Protein AF-A0AA36B116-F1 (afdb_monomer)

Secondary structure (DSSP, 8-state):
-------------S-SSS-----------EE-TTT--EESSHHHHHHHHHHHH----EE-TTT--EES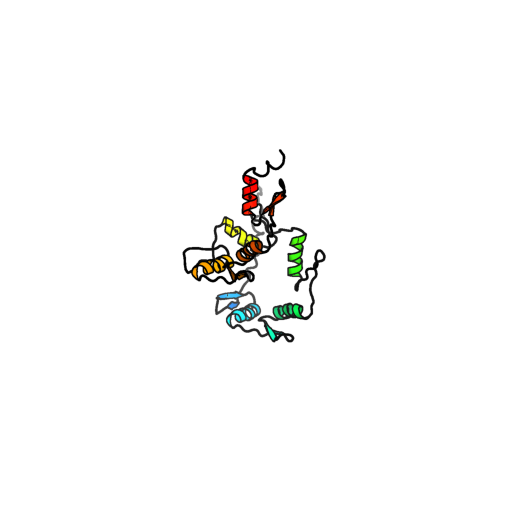SHHHHHHHHTTTS---EE-SSSS-EESSHHHHHHHHHHHH----EE-SSSS-EESSHHHHHHHHHHHH----EE-SSSS-EESSHHHHHHHHHHHH----EE-TTT--EESSHHHHHHHHHHHH----EE-TTT--EESSHHHHHHHHHTTTTSTT--

Organism: Octopus vulgaris (NCBI:txid6645)

Foldseek 3Di:
DDDDDDDDDDDDDPDDPDDDDPPPPLDFPDAAPPPRDTHSDVVVNVLVVCVVVVDFPAADPPPRDGHSDPVVNVLVCLVVVVDWDADPVDRDTHSDPVVNVLVVCVVVVDFPAAAPVDRDGHSDPVVNVLVVCVVVVDFPAAAPVDRDGHSDPVVNVLVVCVVVVDFPAADPVPRDTHSDPVVNVLVVCVVVVDFPDADPQQRDGHSDPVVSVVCVVPCVSVPNPD

InterPro domains:
  IPR013087 Zinc finger C2H2-type [PF00096] (30-52)
  IPR013087 Zinc finger C2H2-type [PF00096] (58-80)
  IPR013087 Zinc finger C2H2-type [PF00096] (85-107)
  IPR013087 Zinc finger C2H2-type [PF00096] (113-135)
  IPR013087 Zinc finger C2H2-type [PF00096] (141-163)
  IPR013087 Zinc finger C2H2-type [PF00096] (169-191)
  IPR013087 Zinc finger C2H2-type [PF00096] (197-218)
  IPR013087 Zinc finger C2H2-type [PS00028] (32-52)
  IPR013087 Zinc finger C2H2-type [PS00028] (60-80)
  IPR013087 Zinc finger C2H2-type [PS00028] (87-107)
  IPR013087 Zinc finger C2H2-type [PS00028] (115-135)
  IPR013087 Zinc finger C2H2-type [PS00028] (143-163)
  IPR013087 Zinc finger C2H2-type [PS00028] (171-191)
  IPR013087 Zinc finger C2H2-type [PS50157] (30-57)
  IPR013087 Zinc finger C2H2-type [PS50157] (58-85)
  IPR013087 Zinc finger C2H2-type [PS50157] (85-112)
  IPR013087 Zinc finger C2H2-type [PS50157] (113-140)
  IPR013087 Zinc finger C2H2-type [PS50157] (141-168)
  IPR013087 Zinc finger C2H2-type [PS50157] (169-196)
  IPR013087 Zinc finger C2H2-type [PS50157] (197-224)

Nearest PDB structures (foldseek):
  5v3j-assembly2_F  TM=7.050E-01  e=2.241E-19  Mus musculus
  2i13-assembly2_B  TM=8.269E-01  e=2.424E-16  Mus musculus
  6ml6-assembly1_A  TM=7.646E-01  e=5.837E-15  Mus musculus
  7eyi-assembly1_G  TM=8.906E-01  e=4.367E-11  Homo sapiens
  8ssu-assembly1_A  TM=4.429E-01  e=1.889E-16  Homo sapiens

Structure (mmCIF, N/CA/C/O backbone):
data_AF-A0AA36B116-F1
#
_entry.id   AF-A0AA36B116-F1
#
loop_
_atom_site.group_PDB
_atom_site.id
_atom_site.type_symbol
_atom_site.label_atom_id
_atom_site.label_alt_id
_atom_site.label_comp_id
_atom_site.label_asym_id
_atom_site.label_entity_id
_atom_site.label_seq_id
_atom_site.pdbx_PDB_ins_code
_atom_site.Cartn_x
_atom_site.Cartn_y
_atom_site.Cartn_z
_atom_site.occupancy
_atom_site.B_iso_or_equiv
_atom_site.auth_seq_id
_atom_site.auth_comp_id
_atom_site.auth_asym_id
_atom_site.auth_atom_id
_atom_site.pdbx_PDB_model_num
ATOM 1 N N . MET A 1 1 ? 69.179 47.833 -46.930 1.00 33.75 1 MET A N 1
ATOM 2 C CA . MET A 1 1 ? 68.964 48.423 -45.592 1.00 33.75 1 MET A CA 1
ATOM 3 C C . MET A 1 1 ? 67.595 47.931 -45.147 1.00 33.75 1 MET A C 1
ATOM 5 O O . MET A 1 1 ? 66.622 48.272 -45.798 1.00 33.75 1 MET A O 1
ATOM 9 N N . CYS A 1 2 ? 67.525 46.837 -44.381 1.00 30.86 2 CYS A N 1
ATOM 10 C CA . CYS A 1 2 ? 67.442 46.846 -42.906 1.00 30.86 2 CYS A CA 1
ATOM 11 C C . CYS A 1 2 ? 66.300 47.779 -42.463 1.00 30.86 2 CYS A C 1
ATOM 13 O O . CYS A 1 2 ? 66.354 48.957 -42.780 1.00 30.86 2 CYS A O 1
ATOM 15 N N . VAL A 1 3 ? 65.245 47.318 -41.789 1.00 33.75 3 VAL A N 1
ATOM 16 C CA . VAL A 1 3 ? 65.311 46.781 -40.423 1.00 33.75 3 VAL A CA 1
ATOM 17 C C . VAL A 1 3 ? 64.225 45.721 -40.174 1.00 33.75 3 VAL A C 1
ATOM 19 O O . VAL A 1 3 ? 63.086 45.855 -40.611 1.00 33.75 3 VAL A O 1
ATOM 22 N N . ASN A 1 4 ? 64.620 44.694 -39.421 1.00 29.91 4 ASN A N 1
ATOM 23 C CA . ASN A 1 4 ? 63.784 43.782 -38.640 1.00 29.91 4 ASN A CA 1
ATOM 24 C C . ASN A 1 4 ? 62.669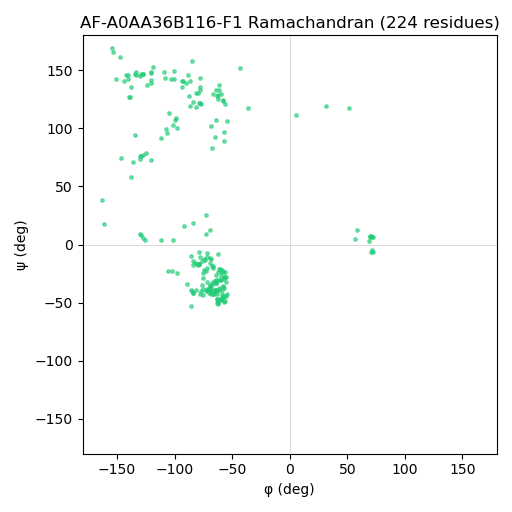 44.509 -37.873 1.00 29.91 4 ASN A C 1
ATOM 26 O O . ASN A 1 4 ? 62.913 45.601 -37.379 1.00 29.91 4 ASN A O 1
ATOM 30 N N . HIS A 1 5 ? 61.547 43.842 -37.604 1.00 32.34 5 HIS A N 1
ATOM 31 C CA . HIS A 1 5 ? 60.965 43.839 -36.257 1.00 32.34 5 HIS A CA 1
ATOM 32 C C . HIS A 1 5 ? 60.482 42.423 -35.935 1.00 32.34 5 HIS A C 1
ATOM 34 O O . HIS A 1 5 ? 59.810 41.769 -36.729 1.00 32.34 5 HIS A O 1
ATOM 40 N N . ALA A 1 6 ? 60.954 41.946 -34.790 1.00 31.23 6 ALA A N 1
ATOM 41 C CA . ALA A 1 6 ? 60.756 40.623 -34.239 1.00 31.23 6 ALA A CA 1
ATOM 42 C C . ALA A 1 6 ? 59.441 40.531 -33.448 1.00 31.23 6 ALA A C 1
ATOM 44 O O . ALA A 1 6 ? 58.947 41.543 -32.965 1.00 31.23 6 ALA A O 1
ATOM 45 N N . ARG A 1 7 ? 58.964 39.285 -33.314 1.00 32.56 7 ARG A N 1
ATOM 46 C CA . ARG A 1 7 ? 58.259 38.668 -32.173 1.00 32.56 7 ARG A CA 1
ATOM 47 C C . ARG A 1 7 ? 57.367 39.574 -31.310 1.00 32.56 7 ARG A C 1
ATOM 49 O O . ARG A 1 7 ? 57.878 40.364 -30.528 1.00 32.56 7 ARG A O 1
ATOM 56 N N . ASP A 1 8 ? 56.080 39.238 -31.267 1.00 28.34 8 ASP A N 1
ATOM 57 C CA . ASP A 1 8 ? 55.494 38.897 -29.971 1.00 28.34 8 ASP A CA 1
ATOM 58 C C . ASP A 1 8 ? 54.542 37.703 -30.117 1.00 28.34 8 ASP A C 1
ATOM 60 O O . ASP A 1 8 ? 53.684 37.655 -31.000 1.00 28.34 8 ASP A O 1
ATOM 64 N N . GLU A 1 9 ? 54.796 36.696 -29.290 1.00 37.50 9 GLU A N 1
ATOM 65 C CA . GLU A 1 9 ? 54.053 35.451 -29.178 1.00 37.50 9 GLU A CA 1
ATOM 66 C C . GLU A 1 9 ? 52.899 35.681 -28.206 1.00 37.50 9 GLU A C 1
ATOM 68 O O . GLU A 1 9 ? 53.117 35.926 -27.027 1.00 37.50 9 GLU A O 1
ATOM 73 N N . THR A 1 10 ? 51.659 35.521 -28.659 1.00 30.61 10 THR A N 1
ATOM 74 C CA . THR A 1 10 ? 50.544 35.243 -27.746 1.00 30.61 10 THR A CA 1
ATOM 75 C C . THR A 1 10 ? 49.702 34.114 -28.325 1.00 30.61 10 THR A C 1
ATOM 77 O O . THR A 1 10 ? 48.838 34.293 -29.181 1.00 30.61 10 THR A O 1
ATOM 80 N N . GLN A 1 11 ? 50.015 32.897 -27.876 1.00 33.12 11 GLN A N 1
ATOM 81 C CA . GLN A 1 11 ? 49.130 31.741 -27.979 1.00 33.12 11 GLN A CA 1
ATOM 82 C C . GLN A 1 11 ? 47.838 32.022 -27.195 1.00 33.12 11 GLN A C 1
ATOM 84 O O . GLN A 1 11 ? 47.925 32.394 -26.025 1.00 33.12 11 GLN A O 1
ATOM 89 N N . PRO A 1 12 ? 46.641 31.760 -27.744 1.00 31.77 12 PRO A N 1
ATOM 90 C CA . PRO A 1 12 ? 45.489 31.456 -26.915 1.00 31.77 12 PRO A CA 1
ATOM 91 C C . PRO A 1 12 ? 45.594 29.995 -26.466 1.00 31.77 12 PRO A C 1
ATOM 93 O O . PRO A 1 12 ? 45.676 29.082 -27.290 1.00 31.77 12 PRO A O 1
ATOM 96 N N . ASP A 1 13 ? 45.611 29.810 -25.149 1.00 32.88 13 ASP A N 1
ATOM 97 C CA . ASP A 1 13 ? 45.736 28.554 -24.417 1.00 32.88 13 ASP A CA 1
ATOM 98 C C . ASP A 1 13 ? 45.037 27.348 -25.063 1.00 32.88 13 ASP A C 1
ATOM 100 O O . ASP A 1 13 ? 43.810 27.229 -25.153 1.00 32.88 13 ASP A O 1
ATOM 104 N N . SER A 1 14 ? 45.865 26.368 -25.408 1.00 43.69 14 SER A N 1
ATOM 105 C CA . SER A 1 14 ? 45.479 25.003 -25.720 1.00 43.69 14 SER A CA 1
ATOM 106 C C . SER A 1 14 ? 44.955 24.300 -24.463 1.00 43.69 14 SER A C 1
ATOM 108 O O . SER A 1 14 ? 45.716 23.595 -23.799 1.00 43.69 14 SER A O 1
ATOM 110 N N . LYS A 1 15 ? 43.679 24.483 -24.090 1.00 39.78 15 LYS A N 1
ATOM 111 C CA . LYS A 1 15 ? 43.067 23.689 -22.999 1.00 39.78 15 LYS A CA 1
ATOM 112 C C . LYS A 1 15 ? 41.531 23.702 -22.925 1.00 39.78 15 LYS A C 1
ATOM 114 O O . LYS A 1 15 ? 40.991 23.695 -21.829 1.00 39.78 15 LYS A O 1
ATOM 119 N N . ILE A 1 16 ? 40.792 23.689 -24.045 1.00 44.56 16 ILE A N 1
ATOM 120 C CA . ILE A 1 16 ? 39.305 23.579 -23.991 1.00 44.56 16 ILE A CA 1
ATOM 121 C C . ILE A 1 16 ? 38.696 22.487 -24.902 1.00 44.56 16 ILE A C 1
ATOM 123 O O . ILE A 1 16 ? 37.482 22.344 -24.965 1.00 44.56 16 ILE A O 1
ATOM 127 N N . VAL A 1 17 ? 39.468 21.593 -25.535 1.00 38.66 17 VAL A N 1
ATOM 128 C CA . VAL A 1 17 ? 38.852 20.489 -26.313 1.00 38.66 17 VAL A CA 1
ATOM 129 C C . VAL A 1 17 ? 39.540 19.148 -26.076 1.00 38.66 17 VAL A C 1
ATOM 131 O O . VAL A 1 17 ? 40.214 18.630 -26.958 1.00 38.66 17 VAL A O 1
ATOM 134 N N . SER A 1 18 ? 39.382 18.554 -24.888 1.00 41.25 18 SER A N 1
ATOM 135 C CA . SER A 1 18 ? 39.750 17.133 -24.699 1.00 41.25 18 SER A CA 1
ATOM 136 C C . SER A 1 18 ? 39.150 16.407 -23.486 1.00 41.25 18 SER A C 1
ATOM 138 O O . SER A 1 18 ? 39.621 15.325 -23.146 1.00 41.25 18 SER A O 1
ATOM 140 N N . HIS A 1 19 ? 38.080 16.904 -22.855 1.00 35.41 19 HIS A N 1
ATOM 141 C CA . HIS A 1 19 ? 37.434 16.177 -21.749 1.00 35.41 19 HIS A CA 1
ATOM 142 C C . HIS A 1 19 ? 35.904 16.205 -21.805 1.00 35.41 19 HIS A C 1
ATOM 144 O O . HIS A 1 19 ? 35.232 16.593 -20.856 1.00 35.41 19 HIS A O 1
ATOM 150 N N . LEU A 1 20 ? 35.344 15.706 -22.907 1.00 38.25 20 LEU A N 1
ATOM 151 C CA . LEU A 1 20 ? 33.985 15.165 -22.913 1.00 38.25 20 LEU A CA 1
ATOM 152 C C . LEU A 1 20 ? 34.078 13.656 -23.136 1.00 38.25 20 LEU A C 1
ATOM 154 O O . LEU A 1 20 ? 34.209 13.153 -24.246 1.00 38.25 20 LEU A O 1
ATOM 158 N N . THR A 1 21 ? 34.130 12.972 -21.996 1.00 36.75 21 THR A N 1
ATOM 159 C CA . THR A 1 21 ? 33.623 11.625 -21.726 1.00 36.75 21 THR A CA 1
ATOM 160 C C . THR A 1 21 ? 33.067 10.874 -22.938 1.00 36.75 21 THR A C 1
ATOM 162 O O . THR A 1 21 ? 31.976 11.170 -23.421 1.00 36.75 21 THR A O 1
ATOM 165 N N . GLN A 1 22 ? 33.772 9.817 -23.350 1.00 39.25 22 GLN A N 1
ATOM 166 C CA . GLN A 1 22 ? 33.173 8.697 -24.072 1.00 39.25 22 GLN A CA 1
ATOM 167 C C . GLN A 1 22 ? 32.031 8.111 -23.225 1.00 39.25 22 GLN A C 1
ATOM 169 O O . GLN A 1 22 ? 32.226 7.182 -22.437 1.00 39.25 22 GLN A O 1
ATOM 174 N N . GLU A 1 23 ? 30.817 8.629 -23.388 1.00 45.62 23 GLU A N 1
ATOM 175 C CA . GLU A 1 23 ? 29.625 7.864 -23.066 1.00 45.62 23 GLU A CA 1
ATOM 176 C C . GLU A 1 23 ? 29.601 6.666 -24.018 1.00 45.62 23 GLU A C 1
ATOM 178 O O . GLU A 1 23 ? 29.367 6.795 -25.219 1.00 45.62 23 GLU A O 1
ATOM 183 N N . LYS A 1 24 ? 29.889 5.469 -23.494 1.00 44.41 24 LYS A N 1
ATOM 184 C CA . LYS A 1 24 ? 29.625 4.214 -24.203 1.00 44.41 24 LYS A CA 1
ATOM 185 C C . LYS A 1 24 ? 28.137 4.174 -24.546 1.00 44.41 24 LYS A C 1
ATOM 187 O O . LYS A 1 24 ? 27.329 3.730 -23.726 1.00 44.41 24 LYS A O 1
ATOM 192 N N . ILE A 1 25 ? 27.778 4.570 -25.766 1.00 59.31 25 ILE A N 1
ATOM 193 C CA . ILE A 1 25 ? 26.493 4.229 -26.371 1.00 59.31 25 ILE A CA 1
ATOM 194 C C . ILE A 1 25 ? 26.410 2.704 -26.294 1.00 59.31 25 ILE A C 1
ATOM 196 O O . ILE A 1 25 ? 27.139 1.985 -26.978 1.00 59.31 25 ILE A O 1
ATOM 200 N N . ARG A 1 26 ? 25.582 2.181 -25.383 1.00 64.75 26 ARG A N 1
ATOM 201 C CA . ARG A 1 26 ? 25.325 0.742 -25.287 1.00 64.75 26 ARG A CA 1
ATOM 202 C C . ARG A 1 26 ? 24.621 0.329 -26.574 1.00 64.75 26 ARG A C 1
ATOM 204 O O . ARG A 1 26 ? 23.398 0.406 -26.652 1.00 64.75 26 ARG A O 1
ATOM 211 N N . HIS A 1 27 ? 25.396 -0.102 -27.563 1.00 80.31 27 HIS A N 1
ATOM 212 C CA . HIS A 1 27 ? 24.886 -0.688 -28.792 1.00 80.31 27 HIS A CA 1
ATOM 213 C C . HIS A 1 27 ? 23.986 -1.880 -28.427 1.00 80.31 27 HIS A C 1
ATOM 215 O O . HIS A 1 27 ? 24.404 -2.803 -27.719 1.00 80.31 27 HIS A O 1
ATOM 221 N N . LYS A 1 28 ? 22.717 -1.823 -28.843 1.00 85.94 28 LYS A N 1
ATOM 222 C CA . LYS A 1 28 ? 21.689 -2.834 -28.559 1.00 85.94 28 LYS A CA 1
ATOM 223 C C . LYS A 1 28 ? 21.153 -3.412 -29.873 1.00 85.94 28 LYS A C 1
ATOM 225 O O . LYS A 1 28 ? 20.035 -3.080 -30.257 1.00 85.94 28 LYS A O 1
ATOM 230 N N . PRO A 1 29 ? 21.940 -4.250 -30.567 1.00 88.88 29 PRO A N 1
ATOM 231 C CA . PRO A 1 29 ? 21.590 -4.712 -31.909 1.00 88.88 29 PRO A CA 1
ATOM 232 C C . PRO A 1 29 ? 20.453 -5.738 -31.924 1.00 88.88 29 PRO A C 1
ATOM 234 O O . PRO A 1 29 ? 19.901 -6.023 -32.978 1.00 88.88 29 PRO A O 1
ATOM 237 N N . TYR A 1 30 ? 20.093 -6.310 -30.773 1.00 90.75 30 TYR A N 1
ATOM 238 C CA . TYR A 1 30 ? 19.107 -7.383 -30.694 1.00 90.75 30 TYR A CA 1
ATOM 239 C C . TYR A 1 30 ? 17.755 -6.827 -30.264 1.00 90.75 30 TYR A C 1
ATOM 241 O O . TYR A 1 30 ? 17.574 -6.483 -29.097 1.00 90.75 30 TYR A O 1
ATOM 249 N N . THR A 1 31 ? 16.792 -6.753 -31.174 1.00 89.00 31 THR A N 1
ATOM 250 C CA . THR A 1 31 ? 15.442 -6.253 -30.892 1.00 89.00 31 THR A CA 1
ATOM 251 C C . THR A 1 31 ? 14.440 -7.394 -30.757 1.00 89.00 31 THR A C 1
ATOM 253 O O . THR A 1 31 ? 14.518 -8.419 -31.431 1.00 89.00 31 THR A O 1
ATOM 256 N N . CYS A 1 32 ? 13.493 -7.243 -29.833 1.00 92.31 32 CYS A N 1
ATOM 257 C CA . CYS A 1 32 ? 12.362 -8.150 -29.726 1.00 92.31 32 CYS A CA 1
ATOM 258 C C . CYS A 1 32 ? 11.349 -7.831 -30.820 1.00 92.31 32 CYS A C 1
ATOM 260 O O . CYS A 1 32 ? 10.791 -6.749 -30.848 1.00 92.31 32 CYS A O 1
ATOM 262 N N . ASP A 1 33 ? 11.062 -8.804 -31.662 1.00 91.38 33 ASP A N 1
ATOM 263 C CA . ASP A 1 33 ? 10.002 -8.807 -32.671 1.00 91.38 33 ASP A CA 1
ATOM 264 C C . ASP A 1 33 ? 8.594 -8.527 -32.116 1.00 91.38 33 ASP A C 1
ATOM 266 O O . ASP A 1 33 ? 7.786 -7.905 -32.794 1.00 91.38 33 ASP A O 1
ATOM 270 N N . ILE A 1 3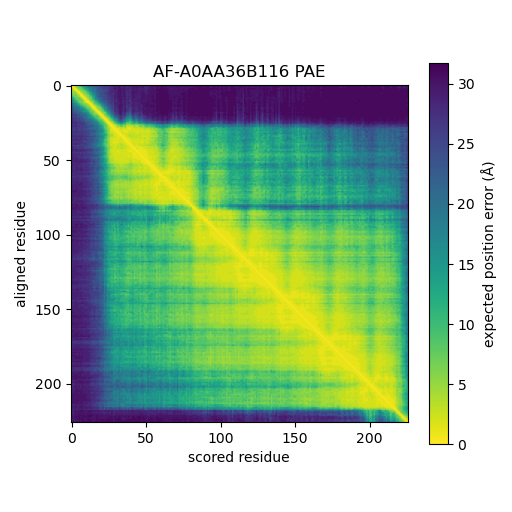4 ? 8.300 -8.940 -30.880 1.00 90.69 34 ILE A N 1
ATOM 271 C CA . ILE A 1 34 ? 6.952 -8.814 -30.293 1.00 90.69 34 ILE A CA 1
ATOM 272 C C . ILE A 1 34 ? 6.717 -7.443 -29.642 1.00 90.69 34 ILE A C 1
ATOM 274 O O . ILE A 1 34 ? 5.621 -6.897 -29.716 1.00 90.69 34 ILE A O 1
ATOM 278 N N . CYS A 1 35 ? 7.720 -6.882 -28.959 1.00 92.25 35 CYS A N 1
ATOM 279 C CA . CYS A 1 35 ? 7.556 -5.638 -28.187 1.00 92.25 35 CYS A CA 1
ATOM 280 C C . CYS A 1 35 ? 8.601 -4.558 -28.490 1.00 92.25 35 CYS A C 1
ATOM 282 O O . CYS A 1 35 ? 8.695 -3.570 -27.763 1.00 92.25 35 CYS A O 1
ATOM 284 N N . LEU A 1 36 ? 9.426 -4.778 -29.516 1.00 89.75 36 LEU A N 1
ATOM 285 C CA . LEU A 1 36 ? 10.465 -3.877 -30.025 1.00 89.75 36 LEU A CA 1
ATOM 286 C C . LEU A 1 36 ? 11.541 -3.471 -29.004 1.00 89.75 36 LEU A C 1
ATOM 288 O O . LEU A 1 36 ? 12.368 -2.600 -29.264 1.00 89.75 36 LEU A O 1
ATOM 292 N N . LYS A 1 37 ? 11.604 -4.137 -27.842 1.00 91.25 37 LYS A N 1
ATOM 293 C CA . LYS A 1 37 ? 12.653 -3.891 -26.844 1.00 91.25 37 LYS A CA 1
ATOM 294 C C . LYS A 1 37 ? 14.021 -4.308 -27.369 1.00 91.25 37 LYS A C 1
ATOM 296 O O . LYS A 1 37 ? 14.198 -5.443 -27.799 1.00 91.25 37 LYS A O 1
ATOM 301 N N . ALA A 1 38 ? 14.991 -3.406 -27.254 1.00 92.38 38 ALA A N 1
ATOM 302 C CA . ALA A 1 38 ? 16.368 -3.631 -27.673 1.00 92.38 38 ALA A CA 1
ATOM 303 C C . ALA A 1 38 ? 17.256 -4.142 -26.522 1.00 92.38 38 ALA A C 1
ATOM 305 O O . ALA A 1 38 ? 17.186 -3.663 -25.382 1.00 92.38 38 ALA A O 1
ATOM 306 N N . PHE A 1 39 ? 18.143 -5.078 -26.844 1.00 92.62 39 PHE A N 1
ATOM 307 C CA . PHE A 1 39 ? 19.055 -5.769 -25.942 1.00 92.62 39 PHE A CA 1
ATOM 308 C C . PHE A 1 39 ? 20.484 -5.716 -26.481 1.00 92.62 39 PHE A C 1
ATOM 310 O O . PHE A 1 39 ? 20.730 -5.752 -27.684 1.00 92.62 39 PHE A O 1
ATOM 317 N N . SER A 1 40 ? 21.448 -5.653 -25.564 1.00 92.12 40 SER A N 1
ATOM 318 C CA . SER A 1 40 ? 22.878 -5.615 -25.892 1.00 92.12 40 SER A CA 1
ATOM 319 C C . SER A 1 40 ? 23.453 -6.982 -26.257 1.00 92.12 40 SER A C 1
ATOM 321 O O . SER A 1 40 ? 24.538 -7.059 -26.815 1.00 92.12 40 SER A O 1
ATOM 323 N N . GLN A 1 41 ? 22.754 -8.066 -25.919 1.00 91.50 41 GLN A N 1
ATOM 324 C CA . GLN A 1 41 ? 23.199 -9.437 -26.151 1.00 91.50 41 GLN A CA 1
ATOM 325 C C . GLN A 1 41 ? 22.022 -10.301 -26.596 1.00 91.50 41 GLN A C 1
ATOM 327 O O . GLN A 1 41 ? 20.929 -10.185 -26.034 1.00 91.50 41 GLN A O 1
ATOM 332 N N . ASN A 1 42 ? 22.272 -11.223 -27.529 1.00 90.25 42 ASN A N 1
ATOM 333 C CA . ASN A 1 42 ? 21.253 -12.149 -28.017 1.00 90.25 42 ASN A CA 1
ATOM 334 C C . ASN A 1 42 ? 20.674 -13.006 -26.884 1.00 90.25 42 ASN A C 1
ATOM 336 O O . ASN A 1 42 ? 19.465 -13.128 -26.762 1.00 90.25 42 ASN A O 1
ATOM 340 N N . GLY A 1 43 ? 21.513 -13.512 -25.971 1.00 88.50 43 GLY A N 1
ATOM 341 C CA . GLY A 1 43 ? 21.042 -14.318 -24.837 1.00 88.50 43 GLY A CA 1
ATOM 342 C C . GLY A 1 43 ? 20.057 -13.581 -23.916 1.00 88.50 43 GLY A C 1
ATOM 343 O O . GLY A 1 43 ? 19.152 -14.198 -23.352 1.00 88.50 43 GLY A O 1
ATOM 344 N N . LEU A 1 44 ? 20.173 -12.252 -23.790 1.00 89.38 44 LEU A N 1
ATOM 345 C CA . LEU A 1 44 ? 19.196 -11.437 -23.060 1.00 89.38 44 LEU A CA 1
ATOM 346 C C . LEU A 1 44 ? 17.877 -11.326 -23.825 1.00 89.38 44 LEU A C 1
ATOM 348 O O . LEU A 1 44 ? 16.821 -11.415 -23.200 1.00 89.38 44 LEU A O 1
ATOM 352 N N . LEU A 1 45 ? 17.936 -11.190 -25.153 1.00 91.12 45 LEU A N 1
ATOM 353 C CA . LEU A 1 45 ? 16.757 -11.238 -26.012 1.00 91.12 45 LEU A CA 1
ATOM 354 C C . LEU A 1 45 ? 16.081 -12.618 -25.949 1.00 91.12 45 LEU A C 1
ATOM 356 O O . LEU A 1 45 ? 14.877 -12.683 -25.720 1.00 91.12 45 LEU A O 1
ATOM 360 N N . THR A 1 46 ? 16.828 -13.720 -26.058 1.00 89.06 46 THR A N 1
ATOM 361 C CA . THR A 1 46 ? 16.296 -15.089 -25.932 1.00 89.06 46 THR A CA 1
ATOM 362 C C . THR A 1 46 ? 15.589 -15.286 -24.591 1.00 89.06 46 THR A C 1
ATOM 364 O O . THR A 1 46 ? 14.445 -15.730 -24.544 1.00 89.06 46 THR A O 1
ATOM 367 N N . ASN A 1 47 ? 16.226 -14.885 -23.486 1.00 90.25 47 ASN A N 1
ATOM 368 C CA . ASN A 1 47 ? 15.604 -14.940 -22.162 1.00 90.25 47 ASN A CA 1
ATOM 369 C C . ASN A 1 47 ? 14.384 -14.013 -22.044 1.00 90.25 47 ASN A C 1
ATOM 371 O O . ASN A 1 47 ? 13.450 -14.331 -21.311 1.00 90.25 47 ASN A O 1
ATOM 375 N N . HIS A 1 48 ? 14.388 -12.868 -22.729 1.00 90.19 48 HIS A N 1
ATOM 376 C CA . HIS A 1 48 ? 13.256 -11.949 -22.770 1.00 90.19 48 HIS A CA 1
ATOM 377 C C . HIS A 1 48 ? 12.065 -12.530 -23.540 1.00 90.19 48 HIS A C 1
ATOM 379 O O . HIS A 1 48 ? 10.938 -12.395 -23.068 1.00 90.19 48 HIS A O 1
ATOM 385 N N . LYS A 1 49 ? 12.294 -13.217 -24.670 1.00 90.50 49 LYS A N 1
ATOM 386 C CA . LYS A 1 49 ? 11.222 -13.838 -25.467 1.00 90.50 49 LYS A CA 1
ATOM 387 C C . LYS A 1 49 ? 10.384 -14.834 -24.656 1.00 90.50 49 LYS A C 1
ATOM 389 O O . LYS A 1 49 ? 9.184 -14.931 -24.889 1.00 90.50 49 LYS A O 1
ATOM 394 N N . ARG A 1 50 ? 10.964 -15.460 -23.624 1.00 91.88 50 ARG A N 1
ATOM 395 C CA . ARG A 1 50 ? 10.238 -16.327 -22.672 1.00 91.88 50 ARG A CA 1
ATOM 396 C C . ARG A 1 50 ? 9.097 -15.637 -21.923 1.00 91.88 50 ARG A C 1
ATOM 398 O O . ARG A 1 50 ? 8.195 -16.307 -21.438 1.00 91.88 50 ARG A O 1
ATOM 405 N N . ILE A 1 51 ? 9.119 -14.307 -21.817 1.00 88.25 51 ILE A N 1
ATOM 406 C CA . ILE A 1 51 ? 8.013 -13.539 -21.227 1.00 88.25 51 ILE A CA 1
ATOM 407 C C . ILE A 1 51 ? 6.769 -13.620 -22.118 1.00 88.25 51 ILE A C 1
ATOM 409 O O . ILE A 1 51 ? 5.662 -13.675 -21.595 1.00 88.25 51 ILE A O 1
ATOM 413 N N . HIS A 1 52 ? 6.956 -13.657 -23.439 1.00 90.56 52 HIS A N 1
ATOM 414 C CA . HIS A 1 52 ? 5.861 -13.729 -24.408 1.00 90.56 52 HIS A CA 1
ATOM 415 C C . HIS A 1 52 ? 5.394 -15.163 -24.635 1.00 90.56 52 HIS A C 1
ATOM 417 O O . HIS A 1 52 ? 4.198 -15.416 -24.682 1.00 90.56 52 HIS A O 1
ATOM 423 N N . THR A 1 53 ? 6.329 -16.110 -24.736 1.00 89.50 53 THR A N 1
ATOM 424 C CA . THR A 1 53 ? 5.999 -17.524 -24.978 1.00 89.50 53 THR A CA 1
ATOM 425 C C . THR A 1 53 ? 5.531 -18.259 -23.723 1.00 89.50 53 THR A C 1
ATOM 427 O O . THR A 1 53 ? 4.983 -19.351 -23.819 1.00 89.50 53 THR A O 1
ATOM 430 N N . GLY A 1 54 ? 5.777 -17.701 -22.534 1.00 87.56 54 GLY A N 1
ATOM 431 C CA . GLY A 1 54 ? 5.492 -18.360 -21.258 1.00 87.56 54 GLY A CA 1
ATOM 432 C C . GLY A 1 54 ? 6.407 -19.552 -20.954 1.00 87.56 54 GLY A C 1
ATOM 433 O O . GLY A 1 54 ? 6.181 -20.252 -19.968 1.00 87.56 54 GLY A O 1
ATOM 434 N N . GLU A 1 55 ? 7.443 -19.783 -21.765 1.00 91.69 55 GLU A N 1
ATOM 435 C CA . GLU A 1 55 ? 8.364 -20.907 -21.620 1.00 91.69 55 GLU A CA 1
ATOM 436 C C . GLU A 1 55 ? 9.131 -20.829 -20.287 1.00 91.69 55 GLU A C 1
ATOM 438 O O . GLU A 1 55 ? 9.762 -19.819 -19.944 1.00 91.69 55 GLU A O 1
ATOM 443 N N . ARG A 1 56 ? 9.104 -21.922 -19.516 1.00 90.81 56 ARG A N 1
ATOM 444 C CA . ARG A 1 56 ? 9.764 -22.022 -18.205 1.00 90.81 56 ARG A CA 1
ATOM 445 C C . ARG A 1 56 ? 10.620 -23.291 -18.130 1.00 90.81 56 ARG A C 1
ATOM 447 O O . ARG A 1 56 ? 10.241 -24.227 -17.435 1.00 90.81 56 ARG A O 1
ATOM 454 N N . PRO A 1 57 ? 11.780 -23.328 -18.814 1.00 92.31 57 PRO A N 1
ATOM 455 C CA . PRO A 1 57 ? 12.557 -24.562 -18.991 1.00 92.31 57 PRO A CA 1
ATOM 456 C C . PRO A 1 57 ? 13.159 -25.129 -17.704 1.00 92.31 57 PRO A C 1
ATOM 458 O O . PRO A 1 57 ? 13.561 -26.285 -17.655 1.00 92.31 57 PRO A O 1
ATOM 461 N N . TYR A 1 58 ? 13.294 -24.306 -16.663 1.00 94.12 58 TYR A N 1
ATOM 462 C CA . TYR A 1 58 ? 14.023 -24.683 -15.459 1.00 94.12 58 TYR A CA 1
ATOM 463 C C . TYR A 1 58 ? 13.054 -25.159 -14.382 1.00 94.12 58 TYR A C 1
ATOM 465 O O . TYR A 1 58 ? 12.449 -24.341 -13.691 1.00 94.12 58 TYR A O 1
ATOM 473 N N . GLN A 1 59 ? 12.918 -26.471 -14.225 1.00 93.56 59 GLN A N 1
ATOM 474 C CA . GLN A 1 59 ? 12.049 -27.091 -13.227 1.00 93.56 59 GLN A CA 1
ATOM 475 C C . GLN A 1 59 ? 12.775 -27.340 -11.900 1.00 93.56 59 GLN A C 1
ATOM 477 O O . GLN A 1 59 ? 13.933 -27.752 -11.864 1.00 93.56 59 GLN A O 1
ATOM 482 N N . CYS A 1 60 ? 12.080 -27.085 -10.794 1.00 92.50 60 CYS A N 1
ATOM 483 C CA . CYS A 1 60 ? 12.499 -27.506 -9.469 1.00 92.50 60 CYS A CA 1
ATOM 484 C C . CYS A 1 60 ? 12.194 -28.991 -9.281 1.00 92.50 60 CYS A C 1
ATOM 486 O O . CYS A 1 60 ? 11.045 -29.410 -9.350 1.00 92.50 60 CYS A O 1
ATOM 488 N N . ASP A 1 61 ? 13.240 -29.746 -8.989 1.00 92.69 61 ASP A N 1
ATOM 489 C CA . ASP A 1 61 ? 13.247 -31.158 -8.612 1.00 92.69 61 ASP A CA 1
ATOM 490 C C . ASP A 1 61 ? 12.469 -31.461 -7.323 1.00 92.69 61 ASP A C 1
ATOM 492 O O . ASP A 1 61 ? 11.890 -32.530 -7.206 1.00 92.69 61 ASP A O 1
ATOM 496 N N . ILE A 1 62 ? 12.405 -30.517 -6.380 1.00 89.06 62 ILE A N 1
ATOM 497 C CA . ILE A 1 62 ? 11.772 -30.740 -5.068 1.00 89.06 62 ILE A CA 1
ATOM 498 C C . ILE A 1 62 ? 10.256 -30.501 -5.100 1.00 89.06 62 ILE A C 1
ATOM 500 O O . ILE A 1 62 ? 9.496 -31.232 -4.479 1.00 89.06 62 ILE A O 1
ATOM 504 N N . CYS A 1 63 ? 9.790 -29.465 -5.806 1.00 90.69 63 CYS A N 1
ATOM 505 C CA . CYS A 1 63 ? 8.371 -29.067 -5.782 1.00 90.69 63 CYS A CA 1
ATOM 506 C C . CYS A 1 63 ? 7.716 -28.934 -7.162 1.00 90.69 63 CYS A C 1
ATOM 508 O O . CYS A 1 63 ? 6.606 -28.416 -7.267 1.00 90.69 63 CYS A O 1
ATOM 510 N N . GLY A 1 64 ? 8.421 -29.295 -8.235 1.00 89.00 64 GLY A N 1
ATOM 511 C CA . GLY A 1 64 ? 7.918 -29.233 -9.610 1.00 89.00 64 GLY A CA 1
ATOM 512 C C . GLY A 1 64 ? 7.758 -27.825 -10.195 1.00 89.00 64 GLY A C 1
ATOM 513 O O . GLY A 1 64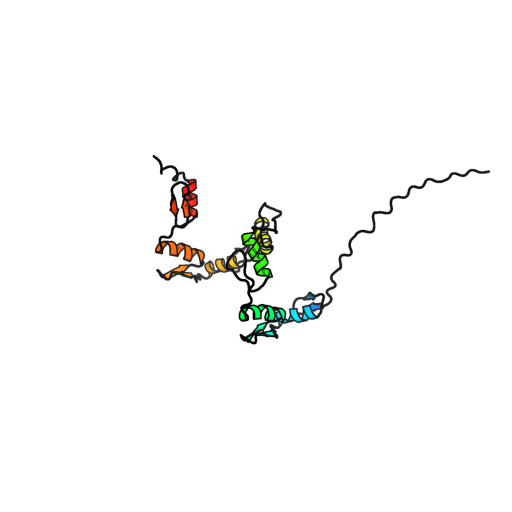 ? 7.449 -27.687 -11.375 1.00 89.00 64 GLY A O 1
ATOM 514 N N . LYS A 1 65 ? 7.980 -26.751 -9.422 1.00 90.50 65 LYS A N 1
ATOM 515 C CA . LYS A 1 65 ? 7.813 -25.373 -9.918 1.00 90.50 65 LYS A CA 1
ATOM 516 C C . LYS A 1 65 ? 8.801 -25.055 -11.035 1.00 90.50 65 LYS A C 1
ATOM 518 O O . LYS A 1 65 ? 10.000 -25.269 -10.885 1.00 90.50 65 LYS A O 1
ATOM 523 N N . THR A 1 66 ? 8.307 -24.464 -12.116 1.00 93.12 66 THR A N 1
ATOM 524 C CA . THR A 1 66 ? 9.113 -24.102 -13.285 1.00 93.12 66 THR A CA 1
ATOM 525 C C . THR A 1 66 ? 9.476 -22.618 -13.304 1.00 93.12 66 THR A C 1
ATOM 527 O O . THR A 1 66 ? 8.734 -21.746 -12.831 1.00 93.12 66 THR A O 1
ATOM 530 N N . PHE A 1 67 ? 10.633 -22.292 -13.873 1.00 92.25 67 PHE A N 1
ATOM 531 C CA . PHE A 1 67 ? 11.193 -20.946 -13.919 1.00 92.25 67 PHE A CA 1
ATOM 532 C C . PHE A 1 67 ? 11.713 -20.610 -15.321 1.00 92.25 67 PHE A C 1
ATOM 534 O O . PHE A 1 67 ? 12.247 -21.479 -16.009 1.00 92.25 67 PHE A O 1
ATOM 541 N N . PRO A 1 68 ? 11.614 -19.338 -15.745 1.00 90.19 68 PRO A N 1
ATOM 542 C CA . PRO A 1 68 ? 12.093 -18.903 -17.058 1.00 90.19 68 PRO A CA 1
ATOM 543 C C . PRO A 1 68 ? 13.620 -18.758 -17.134 1.00 90.19 68 PRO A C 1
ATOM 545 O O . PRO A 1 68 ? 14.172 -18.633 -18.223 1.00 90.19 68 PRO A O 1
ATOM 548 N N . GLN A 1 69 ? 14.324 -18.736 -15.997 1.00 90.50 69 GLN A N 1
ATOM 549 C CA . GLN A 1 69 ? 15.778 -18.562 -15.933 1.00 90.50 69 GLN A CA 1
ATOM 550 C C . GLN A 1 69 ? 16.390 -19.436 -14.831 1.00 90.50 69 GLN A C 1
ATOM 552 O O . GLN A 1 69 ? 15.797 -19.593 -13.759 1.00 90.50 69 GLN A O 1
ATOM 557 N N . ARG A 1 70 ? 17.608 -19.945 -15.068 1.00 89.88 70 ARG A N 1
ATOM 558 C CA . ARG A 1 70 ? 18.345 -20.807 -14.126 1.00 89.88 70 ARG A CA 1
ATOM 559 C C . ARG A 1 70 ? 18.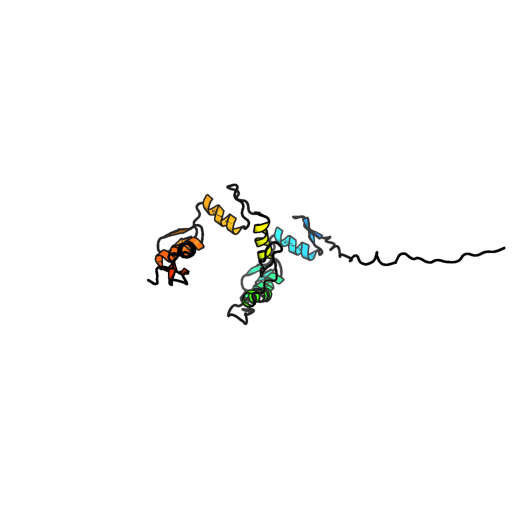585 -20.127 -12.780 1.00 89.88 70 ARG A C 1
ATOM 561 O O . ARG A 1 70 ? 18.320 -20.726 -11.749 1.00 89.88 70 ARG A O 1
ATOM 568 N N . ASN A 1 71 ? 19.018 -18.866 -12.778 1.00 87.50 71 ASN A N 1
ATOM 569 C CA . ASN A 1 71 ? 19.247 -18.098 -11.547 1.00 87.50 71 ASN A CA 1
ATOM 570 C C . ASN A 1 71 ? 17.986 -17.998 -10.665 1.00 87.50 71 ASN A C 1
ATOM 572 O O . ASN A 1 71 ? 18.090 -18.051 -9.444 1.00 87.50 71 ASN A O 1
ATOM 576 N N . LYS A 1 72 ? 16.789 -17.901 -11.260 1.00 88.94 72 LYS A N 1
ATOM 577 C CA . LYS A 1 72 ? 15.517 -17.880 -10.524 1.00 88.94 72 LYS A CA 1
ATOM 578 C C . LYS A 1 72 ? 15.220 -19.228 -9.882 1.00 88.94 72 LYS A C 1
ATOM 580 O O . LYS A 1 72 ? 14.766 -19.235 -8.743 1.00 88.94 72 LYS A O 1
ATOM 585 N N . LEU A 1 73 ? 15.518 -20.329 -10.574 1.00 89.69 73 LEU A N 1
ATOM 586 C CA . LEU A 1 73 ? 15.451 -21.667 -9.990 1.00 89.69 73 LEU A CA 1
ATOM 587 C C . LEU A 1 73 ? 16.465 -21.816 -8.845 1.00 89.69 73 LEU A C 1
ATOM 589 O O . LEU A 1 73 ? 16.082 -22.246 -7.765 1.00 89.69 73 LEU A O 1
ATOM 593 N N . THR A 1 74 ? 17.722 -21.405 -9.033 1.00 87.50 74 THR A N 1
ATOM 594 C CA . THR A 1 74 ? 18.750 -21.455 -7.979 1.00 87.50 74 THR A CA 1
ATOM 595 C C . THR A 1 74 ? 18.313 -20.678 -6.737 1.00 87.50 74 THR A C 1
ATOM 597 O O . THR A 1 74 ? 18.300 -21.229 -5.643 1.00 87.50 74 THR A O 1
ATOM 600 N N . SER A 1 75 ? 17.849 -19.434 -6.898 1.00 84.00 75 SER A N 1
ATOM 601 C CA . SER A 1 75 ? 17.308 -18.654 -5.777 1.00 84.00 75 SER A CA 1
ATOM 602 C C . SER A 1 75 ? 16.041 -19.256 -5.166 1.00 84.00 75 SER A C 1
ATOM 604 O O . SER A 1 75 ? 15.732 -18.974 -4.015 1.00 84.00 75 SER A O 1
ATOM 606 N N . HIS A 1 76 ? 15.261 -20.019 -5.932 1.00 85.75 76 HIS A N 1
ATOM 607 C CA . HIS A 1 76 ? 14.090 -20.718 -5.416 1.00 85.75 76 HIS A CA 1
ATOM 608 C C . HIS A 1 76 ? 14.479 -21.945 -4.585 1.00 85.75 76 HIS A C 1
ATOM 610 O O . HIS A 1 76 ? 13.851 -22.180 -3.557 1.00 85.75 76 HIS A O 1
ATOM 616 N N . LYS A 1 77 ? 15.521 -22.689 -4.982 1.00 84.75 77 LYS A N 1
ATOM 617 C CA . LYS A 1 77 ? 16.006 -23.857 -4.231 1.00 84.75 77 LYS A CA 1
ATOM 618 C C . LYS A 1 77 ? 16.440 -23.507 -2.803 1.00 84.75 77 LYS A C 1
ATOM 620 O O . LYS A 1 77 ? 16.256 -24.338 -1.923 1.00 84.75 77 LYS A O 1
ATOM 625 N N . ALA A 1 78 ? 16.870 -22.265 -2.554 1.00 81.00 78 ALA A N 1
ATOM 626 C CA . ALA A 1 78 ? 17.145 -21.750 -1.206 1.00 81.00 78 ALA A CA 1
ATOM 627 C C . ALA A 1 78 ? 15.941 -21.850 -0.242 1.00 81.00 78 ALA A C 1
ATOM 629 O O . ALA A 1 78 ? 16.103 -21.897 0.972 1.00 81.00 78 ALA A O 1
ATOM 630 N N . ILE A 1 79 ? 14.709 -21.907 -0.764 1.00 79.50 79 ILE A N 1
ATOM 631 C CA . ILE A 1 79 ? 13.502 -22.096 0.056 1.00 79.50 79 ILE A CA 1
ATOM 632 C C . ILE A 1 79 ? 13.424 -23.530 0.600 1.00 79.50 79 ILE A C 1
ATOM 634 O O . ILE A 1 79 ? 12.911 -23.728 1.697 1.00 79.50 79 ILE A O 1
ATOM 638 N N . HIS A 1 80 ? 13.933 -24.511 -0.150 1.00 82.12 80 HIS A N 1
ATOM 639 C CA . HIS A 1 80 ? 13.897 -25.926 0.227 1.00 82.12 80 HIS A CA 1
ATOM 640 C C . HIS A 1 80 ? 15.111 -26.348 1.051 1.00 82.12 80 HIS A C 1
ATOM 642 O O . HIS A 1 80 ? 14.970 -27.180 1.936 1.00 82.12 80 HIS A O 1
ATOM 648 N N . SER A 1 81 ? 16.287 -25.765 0.795 1.00 76.06 81 SER A N 1
ATOM 649 C CA . SER A 1 81 ? 17.503 -26.060 1.566 1.00 76.06 81 SER A CA 1
ATOM 650 C C . SER A 1 81 ? 17.477 -25.482 2.983 1.00 76.06 81 SER A C 1
ATOM 652 O O . SER A 1 81 ? 18.351 -25.796 3.783 1.00 76.06 81 SER A O 1
ATOM 654 N N . GLY A 1 82 ? 16.511 -24.610 3.297 1.00 71.38 82 GLY A N 1
ATOM 655 C CA . GLY A 1 82 ? 16.456 -23.903 4.576 1.00 71.38 82 GLY A CA 1
ATOM 656 C C . GLY A 1 82 ? 17.568 -22.865 4.752 1.00 71.38 82 GLY A C 1
ATOM 657 O O . GLY A 1 82 ? 17.627 -22.227 5.799 1.00 71.38 82 GLY A O 1
ATOM 658 N N . GLU A 1 83 ? 18.409 -22.660 3.734 1.00 73.50 83 GLU A N 1
ATOM 659 C CA . GLU A 1 83 ? 19.495 -21.689 3.751 1.00 73.50 83 GLU A CA 1
ATOM 660 C C . GLU A 1 83 ? 18.899 -20.279 3.753 1.00 73.50 83 GLU A C 1
ATOM 662 O O . GLU A 1 83 ? 18.399 -19.760 2.748 1.00 73.50 83 GLU A O 1
ATOM 667 N N . LYS A 1 84 ? 18.891 -19.672 4.938 1.00 82.56 84 LYS A N 1
ATOM 668 C CA . LYS A 1 84 ? 18.422 -18.312 5.155 1.00 82.56 84 LYS A CA 1
ATOM 669 C C . LYS A 1 84 ? 19.568 -17.464 5.680 1.00 82.56 84 LYS A C 1
ATOM 671 O O . LYS A 1 84 ? 20.497 -17.940 6.315 1.00 82.56 84 LYS A O 1
ATOM 676 N N . HIS A 1 85 ? 19.476 -16.177 5.398 1.00 85.81 85 HIS A N 1
ATOM 677 C CA . HIS A 1 85 ? 20.361 -15.167 5.934 1.00 85.81 85 HIS A CA 1
ATOM 678 C C . HIS A 1 85 ? 19.661 -14.496 7.107 1.00 85.81 85 HIS A C 1
ATOM 680 O O . HIS A 1 85 ? 18.684 -13.761 6.914 1.00 85.81 85 HIS A O 1
ATOM 686 N N . ASP A 1 86 ? 20.151 -14.777 8.304 1.00 86.62 86 ASP A N 1
ATOM 687 C CA . ASP A 1 86 ? 19.604 -14.251 9.546 1.00 86.62 86 ASP A CA 1
ATOM 688 C C . ASP A 1 86 ? 20.034 -12.808 9.782 1.00 86.62 86 ASP A C 1
ATOM 690 O O . ASP A 1 86 ? 21.151 -12.393 9.453 1.00 86.62 86 ASP A O 1
ATOM 694 N N . CYS A 1 87 ? 19.123 -12.021 10.344 1.00 91.56 87 CYS A N 1
ATOM 695 C CA . CYS A 1 87 ? 19.480 -10.732 10.897 1.00 91.56 87 CYS A CA 1
ATOM 696 C C . CYS A 1 87 ? 20.143 -10.929 12.263 1.00 91.56 87 CYS A C 1
ATOM 698 O O . CYS A 1 87 ? 19.646 -11.636 13.126 1.00 91.56 87 CYS A O 1
ATOM 700 N N . ASP A 1 88 ? 21.260 -10.250 12.465 1.00 91.50 88 ASP A N 1
ATOM 701 C CA . ASP A 1 88 ? 22.009 -10.181 13.721 1.00 91.50 88 ASP A CA 1
ATOM 702 C C . ASP A 1 88 ? 21.311 -9.340 14.802 1.00 91.50 88 ASP A C 1
ATOM 704 O O . ASP A 1 88 ? 21.600 -9.492 15.982 1.00 91.50 88 ASP A O 1
ATOM 708 N N . ILE A 1 89 ? 20.384 -8.459 14.414 1.00 91.56 89 ILE A N 1
ATOM 709 C CA . ILE A 1 89 ? 19.680 -7.541 15.324 1.00 91.56 89 ILE A CA 1
ATOM 710 C C . ILE A 1 89 ? 18.296 -8.082 15.717 1.00 91.56 89 ILE A C 1
ATOM 712 O O . ILE A 1 89 ? 17.756 -7.728 16.763 1.00 91.56 89 ILE A O 1
ATOM 716 N N . CYS A 1 90 ? 17.687 -8.940 14.894 1.00 91.56 90 CYS A N 1
ATOM 717 C CA . CYS A 1 90 ? 16.393 -9.542 15.205 1.00 91.56 90 CYS A CA 1
ATOM 718 C C . CYS A 1 90 ? 16.269 -10.956 14.640 1.00 91.56 90 CYS A C 1
ATOM 720 O O . CYS A 1 90 ? 16.935 -11.310 13.679 1.00 91.56 90 CYS A O 1
ATOM 722 N N . SER A 1 91 ? 15.335 -11.750 15.158 1.00 86.19 91 SER A N 1
ATOM 723 C CA . SER A 1 91 ? 15.145 -13.157 14.766 1.00 86.19 91 SER A CA 1
ATOM 724 C C . SER A 1 91 ? 14.519 -13.366 13.373 1.00 86.19 91 SER A C 1
ATOM 726 O O . SER A 1 91 ? 13.843 -14.366 13.139 1.00 86.19 91 SER A O 1
ATOM 728 N N . LYS A 1 92 ? 14.659 -12.409 12.446 1.00 86.06 92 LYS A N 1
ATOM 729 C CA . LYS A 1 92 ? 14.130 -12.521 11.080 1.00 86.06 92 LYS A CA 1
ATOM 730 C C . LYS A 1 92 ? 15.184 -13.077 10.135 1.00 86.06 92 LYS A C 1
ATOM 732 O O . LYS A 1 92 ? 16.306 -12.582 10.084 1.00 86.06 92 LYS A O 1
ATOM 737 N N . SER A 1 93 ? 14.755 -14.011 9.295 1.00 86.81 93 SER A N 1
ATOM 738 C CA . SER A 1 93 ? 15.607 -14.691 8.322 1.00 86.81 93 SER A CA 1
ATOM 739 C C . SER A 1 93 ? 15.096 -14.476 6.900 1.00 86.81 93 SER A C 1
ATOM 741 O O . SER A 1 93 ? 13.891 -14.546 6.638 1.00 86.81 93 SER A O 1
ATOM 743 N N . PHE A 1 94 ? 16.009 -14.247 5.957 1.00 87.31 94 PHE A N 1
ATOM 744 C CA . PHE A 1 94 ? 15.683 -13.922 4.566 1.00 87.31 94 PHE A CA 1
ATOM 745 C C . PHE A 1 94 ? 16.266 -14.953 3.609 1.00 87.31 94 PHE A C 1
ATOM 747 O O . PHE A 1 94 ? 17.406 -15.366 3.754 1.00 87.31 94 PHE A O 1
ATOM 754 N N . SER A 1 95 ? 15.533 -15.308 2.558 1.00 83.88 95 SER A N 1
ATOM 755 C CA . SER A 1 95 ? 16.011 -16.262 1.544 1.00 83.88 95 SER A CA 1
ATOM 756 C C . SER A 1 95 ? 17.108 -15.711 0.626 1.00 83.88 95 SER A C 1
ATOM 758 O O . SER A 1 95 ? 17.635 -16.441 -0.207 1.00 83.88 95 SER A O 1
ATOM 760 N N . ARG A 1 96 ? 17.420 -14.409 0.711 1.00 83.81 96 ARG A N 1
ATOM 761 C CA . ARG A 1 96 ? 18.488 -13.771 -0.069 1.00 83.81 96 ARG A CA 1
ATOM 762 C C . ARG A 1 96 ? 19.202 -12.690 0.724 1.00 83.81 96 ARG A C 1
ATOM 764 O O . ARG A 1 96 ? 18.556 -11.869 1.380 1.00 83.81 96 ARG A O 1
ATOM 771 N N . LYS A 1 97 ? 20.523 -12.623 0.551 1.00 87.44 97 LYS A N 1
ATOM 772 C CA . LYS A 1 97 ? 21.398 -11.622 1.177 1.00 87.44 97 LYS A CA 1
ATOM 773 C C . LYS A 1 97 ? 20.992 -10.180 0.850 1.00 87.44 97 LYS A C 1
ATOM 775 O O . LYS A 1 97 ? 21.041 -9.326 1.726 1.00 87.44 97 LYS A O 1
ATOM 780 N N . GLU A 1 98 ? 20.532 -9.914 -0.376 1.00 89.50 98 GLU A N 1
ATOM 781 C CA . GLU A 1 98 ? 20.045 -8.588 -0.799 1.00 89.50 98 GLU A CA 1
ATOM 782 C C . GLU A 1 98 ? 18.864 -8.093 0.055 1.00 89.50 98 GLU A C 1
ATOM 784 O O . GLU A 1 98 ? 18.803 -6.920 0.427 1.00 89.50 98 GLU A O 1
ATOM 789 N N . TYR A 1 99 ? 17.949 -8.995 0.424 1.00 90.19 99 TYR A N 1
ATOM 790 C CA . TYR A 1 99 ? 16.797 -8.660 1.255 1.00 90.19 99 TYR A CA 1
ATOM 791 C C . TYR A 1 99 ? 17.181 -8.486 2.716 1.00 90.19 99 TYR A C 1
ATOM 793 O O . TYR A 1 99 ? 16.636 -7.594 3.361 1.00 90.19 99 TYR A O 1
ATOM 801 N N . LEU A 1 100 ? 18.144 -9.268 3.215 1.00 91.81 100 LEU A N 1
ATOM 802 C CA . LEU A 1 100 ? 18.708 -9.042 4.542 1.00 91.81 100 LEU A CA 1
ATOM 803 C C . LEU A 1 100 ? 19.387 -7.666 4.621 1.00 91.81 100 LEU A C 1
ATOM 805 O O . LEU A 1 100 ? 19.109 -6.904 5.541 1.00 91.81 100 LEU A O 1
ATOM 809 N N . ALA A 1 101 ? 20.227 -7.311 3.644 1.00 91.81 101 ALA A N 1
ATOM 810 C CA . ALA A 1 101 ? 20.899 -6.010 3.611 1.00 91.81 101 ALA A CA 1
ATOM 811 C C . ALA A 1 101 ? 19.888 -4.852 3.607 1.00 91.81 101 ALA A C 1
ATOM 813 O O . ALA A 1 101 ? 20.018 -3.900 4.374 1.00 91.81 101 ALA A O 1
ATOM 814 N N . LEU A 1 102 ? 18.827 -4.967 2.802 1.00 93.06 102 LEU A N 1
ATOM 815 C CA . LEU A 1 102 ? 17.748 -3.985 2.808 1.00 93.06 102 LEU A CA 1
ATOM 816 C C . LEU A 1 102 ? 16.994 -3.954 4.146 1.00 93.06 102 LEU A C 1
ATOM 818 O O . LEU A 1 102 ? 16.612 -2.884 4.614 1.00 93.06 102 LEU A O 1
ATOM 822 N N . HIS A 1 103 ? 16.765 -5.115 4.759 1.00 93.69 103 HIS A N 1
ATOM 823 C CA . HIS A 1 103 ? 16.108 -5.215 6.054 1.00 93.69 103 HIS A CA 1
ATOM 824 C C . HIS A 1 103 ? 16.918 -4.552 7.169 1.00 93.69 103 HIS A C 1
ATOM 826 O O . HIS A 1 103 ? 16.320 -3.856 7.989 1.00 93.69 103 HIS A O 1
ATOM 832 N N . LYS A 1 104 ? 18.252 -4.677 7.166 1.00 93.69 104 LYS A N 1
ATOM 833 C CA . LYS A 1 104 ? 19.117 -4.025 8.161 1.00 93.69 104 LYS A CA 1
ATOM 834 C C . LYS A 1 104 ? 18.906 -2.507 8.228 1.00 93.69 104 LYS A C 1
ATOM 836 O O . LYS A 1 104 ? 19.005 -1.940 9.312 1.00 93.69 104 LYS A O 1
ATOM 841 N N . ARG A 1 105 ? 18.476 -1.861 7.133 1.00 94.75 105 ARG A N 1
ATOM 842 C CA . ARG A 1 105 ? 18.101 -0.431 7.128 1.00 94.75 105 ARG A CA 1
ATOM 843 C C . ARG A 1 105 ? 16.955 -0.074 8.071 1.00 94.75 105 ARG A C 1
ATOM 845 O O . ARG A 1 105 ? 16.829 1.075 8.475 1.00 94.75 105 ARG A O 1
ATOM 852 N N . VAL A 1 106 ? 16.103 -1.037 8.421 1.00 93.50 106 VAL A N 1
ATOM 853 C CA . VAL A 1 106 ? 15.040 -0.837 9.418 1.00 93.50 106 VAL A CA 1
ATOM 854 C C . VAL A 1 106 ? 15.634 -0.621 10.809 1.00 93.50 106 VAL A C 1
ATOM 856 O O . VAL A 1 106 ? 15.077 0.151 11.580 1.00 93.50 106 VAL A O 1
ATOM 859 N N . HIS A 1 107 ? 16.762 -1.266 11.110 1.00 93.88 107 HIS A N 1
ATOM 860 C CA . HIS A 1 107 ? 17.452 -1.129 12.389 1.00 93.88 107 HIS A CA 1
ATOM 861 C C . HIS A 1 107 ? 18.375 0.088 12.421 1.00 93.88 107 HIS A C 1
ATOM 863 O O . HIS A 1 107 ? 18.390 0.812 13.408 1.00 93.88 107 HIS A O 1
ATOM 869 N N . THR A 1 108 ? 19.109 0.346 11.336 1.00 93.31 108 THR A N 1
ATOM 870 C CA . THR A 1 108 ? 20.037 1.487 11.269 1.00 93.31 108 THR A CA 1
ATOM 871 C C . THR A 1 108 ? 19.338 2.820 11.003 1.00 93.31 108 THR A C 1
ATOM 873 O O . THR A 1 108 ? 19.936 3.874 11.183 1.00 93.31 108 THR A O 1
ATOM 876 N N . GLY A 1 109 ? 18.091 2.796 10.524 1.00 92.75 109 GLY A N 1
ATOM 877 C CA . GLY A 1 109 ? 17.370 3.997 10.101 1.00 92.75 109 GLY A CA 1
ATOM 878 C C . GLY A 1 109 ? 17.881 4.605 8.789 1.00 92.75 109 GLY A C 1
ATOM 879 O O . GLY A 1 109 ? 17.396 5.666 8.394 1.00 92.75 109 GLY A O 1
ATOM 880 N N . GLU A 1 110 ? 18.815 3.942 8.097 1.00 94.81 110 GLU A N 1
ATOM 881 C CA . GLU A 1 110 ? 19.426 4.427 6.858 1.00 94.81 110 GLU A CA 1
ATOM 882 C C . GLU A 1 110 ? 18.359 4.682 5.777 1.00 94.81 110 GLU A C 1
ATOM 884 O O . GLU A 1 110 ? 17.579 3.799 5.389 1.00 94.81 110 GLU A O 1
ATOM 889 N N . LYS A 1 111 ? 18.342 5.911 5.257 1.00 95.25 111 LYS A N 1
ATOM 890 C CA . LYS A 1 111 ? 17.401 6.371 4.229 1.00 95.25 111 LYS A CA 1
ATOM 891 C C . LYS A 1 111 ? 18.148 7.051 3.076 1.00 95.25 111 LYS A C 1
ATOM 893 O O . LYS A 1 111 ? 18.104 8.272 2.987 1.00 95.25 111 LYS A O 1
ATOM 898 N N . PRO A 1 112 ? 18.803 6.280 2.187 1.00 95.25 112 PRO A N 1
ATOM 899 C CA . PRO A 1 112 ? 19.686 6.837 1.154 1.00 95.25 112 PRO A CA 1
ATOM 900 C C . PRO A 1 112 ? 18.972 7.613 0.043 1.00 95.25 112 PRO A C 1
ATOM 902 O O . PRO A 1 112 ? 19.620 8.202 -0.814 1.00 95.25 112 PRO A O 1
ATOM 905 N N . TYR A 1 113 ? 17.643 7.524 -0.029 1.00 97.19 113 TYR A N 1
ATOM 906 C CA . TYR A 1 113 ? 16.866 8.093 -1.122 1.00 97.19 113 TYR A CA 1
ATOM 907 C C . TYR A 1 113 ? 16.113 9.321 -0.625 1.00 97.19 113 TYR A C 1
ATOM 909 O O . TYR A 1 113 ? 15.062 9.194 0.007 1.00 97.19 113 TYR A O 1
ATOM 917 N N . HIS A 1 114 ? 16.661 10.494 -0.912 1.00 97.00 114 HIS A N 1
ATOM 918 C CA . HIS A 1 114 ? 16.128 11.786 -0.493 1.00 97.00 114 HIS A CA 1
ATOM 919 C C . HIS A 1 114 ? 15.119 12.319 -1.514 1.00 97.00 114 HIS A C 1
ATOM 921 O O . HIS A 1 114 ? 15.227 12.041 -2.708 1.00 97.00 114 HIS A O 1
ATOM 927 N N . CYS A 1 115 ? 14.097 13.025 -1.037 1.00 97.25 115 CYS A N 1
ATOM 928 C CA . CYS A 1 115 ? 13.204 13.785 -1.896 1.00 97.25 115 CYS A CA 1
ATOM 929 C C . CYS A 1 115 ? 13.791 15.177 -2.116 1.00 97.25 115 CYS A C 1
ATOM 931 O O . CYS A 1 115 ? 14.074 15.878 -1.154 1.00 97.25 115 CYS A O 1
ATOM 933 N N . ASP A 1 116 ? 13.911 15.599 -3.370 1.00 95.81 116 ASP A N 1
ATOM 934 C CA . ASP A 1 116 ? 14.465 16.920 -3.695 1.00 95.81 116 ASP A CA 1
ATOM 935 C C . ASP A 1 116 ? 13.448 18.060 -3.489 1.00 95.81 116 ASP A C 1
ATOM 937 O O . ASP A 1 116 ? 13.780 19.231 -3.628 1.00 95.81 116 ASP A O 1
ATOM 941 N N . ILE A 1 117 ? 12.188 17.726 -3.174 1.00 96.31 117 ILE A N 1
ATOM 942 C CA . ILE A 1 117 ? 11.077 18.684 -3.027 1.00 96.31 117 ILE A CA 1
ATOM 943 C C . ILE A 1 117 ? 10.705 18.902 -1.549 1.00 96.31 117 ILE A C 1
ATOM 945 O O . ILE A 1 117 ? 10.104 19.914 -1.198 1.00 96.31 117 ILE A O 1
ATOM 949 N N . CYS A 1 118 ? 11.026 17.960 -0.659 1.00 96.25 118 CYS A N 1
ATOM 950 C CA . CYS A 1 118 ? 10.801 18.108 0.780 1.00 96.25 118 CYS A CA 1
ATOM 951 C C . CYS A 1 118 ? 11.795 17.266 1.582 1.00 96.25 118 CYS A C 1
ATOM 953 O O . CYS A 1 118 ? 12.353 16.311 1.058 1.00 96.25 118 CYS A O 1
ATOM 955 N N . ASP A 1 119 ? 11.912 17.505 2.887 1.00 95.06 119 ASP A N 1
ATOM 956 C CA . ASP A 1 119 ? 12.922 16.860 3.750 1.00 95.06 119 ASP A CA 1
ATOM 957 C C . ASP A 1 119 ? 12.709 15.350 4.007 1.00 95.06 119 ASP A C 1
ATOM 959 O O . ASP A 1 119 ? 13.314 14.738 4.894 1.00 95.06 119 ASP A O 1
ATOM 963 N N . LYS A 1 120 ? 11.814 14.695 3.259 1.00 96.12 120 LYS A N 1
ATOM 964 C CA . LYS A 1 120 ? 11.520 13.271 3.436 1.00 96.12 120 LYS A CA 1
ATOM 965 C C . LYS A 1 120 ? 12.552 12.404 2.736 1.00 96.12 120 LYS A C 1
ATOM 967 O O . 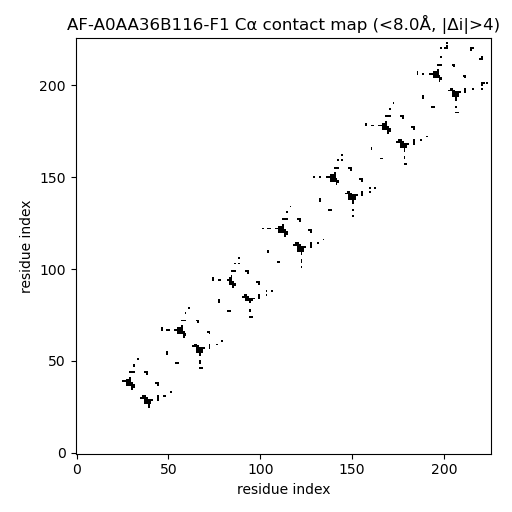LYS A 1 120 ? 12.796 12.520 1.542 1.00 96.12 120 LYS A O 1
ATOM 972 N N . SER A 1 121 ? 13.060 11.432 3.486 1.00 96.62 121 SER A N 1
ATOM 973 C CA . SER A 1 121 ? 14.001 10.426 2.994 1.00 96.62 121 SER A CA 1
ATOM 974 C C . SER A 1 121 ? 13.444 9.010 3.160 1.00 96.62 121 SER A C 1
ATOM 976 O O . SER A 1 121 ? 12.701 8.713 4.104 1.00 96.62 121 SER A O 1
ATOM 978 N N . PHE A 1 122 ? 13.819 8.116 2.247 1.00 96.31 122 PHE A N 1
ATOM 979 C CA . PHE A 1 122 ? 13.306 6.753 2.141 1.00 96.31 122 PHE A CA 1
ATOM 980 C C . PHE A 1 122 ? 14.447 5.732 2.116 1.00 96.31 122 PHE A C 1
ATOM 982 O O . PHE A 1 122 ? 15.511 5.963 1.552 1.00 96.31 122 PHE A O 1
ATOM 989 N N . SER A 1 123 ? 14.206 4.550 2.686 1.00 95.38 123 SER A N 1
ATOM 990 C CA . SER A 1 123 ? 15.159 3.426 2.675 1.00 95.38 123 SER A CA 1
ATOM 991 C C . SER A 1 123 ? 15.191 2.663 1.345 1.00 95.38 123 SER A C 1
ATOM 993 O O . SER A 1 123 ? 16.064 1.819 1.126 1.00 95.38 123 SER A O 1
ATOM 995 N N . ARG A 1 124 ? 14.228 2.948 0.457 1.00 94.38 124 ARG A N 1
ATOM 996 C CA . ARG A 1 124 ? 13.968 2.251 -0.808 1.00 94.38 124 ARG A CA 1
ATOM 997 C C . ARG A 1 124 ? 13.648 3.248 -1.921 1.00 94.38 124 ARG A C 1
ATOM 999 O O . ARG A 1 124 ? 12.832 4.148 -1.714 1.00 94.38 124 ARG A O 1
ATOM 1006 N N . LYS A 1 125 ? 14.233 3.053 -3.106 1.00 94.62 125 LYS A N 1
ATOM 1007 C CA . LYS A 1 125 ? 14.069 3.952 -4.262 1.00 94.62 125 LYS A CA 1
ATOM 1008 C C . LYS A 1 125 ? 12.623 4.006 -4.747 1.00 94.62 125 LYS A C 1
ATOM 1010 O O . LYS A 1 125 ? 12.097 5.073 -5.024 1.00 94.62 125 LYS A O 1
ATOM 1015 N N . GLU A 1 126 ? 11.954 2.863 -4.806 1.00 93.69 126 GLU A N 1
ATOM 1016 C CA . GLU A 1 126 ? 10.556 2.750 -5.216 1.00 93.69 126 GLU A CA 1
ATOM 1017 C C . GLU A 1 126 ? 9.605 3.512 -4.287 1.00 93.69 126 GLU A C 1
ATOM 1019 O O . GLU A 1 126 ? 8.585 4.025 -4.742 1.00 93.69 126 GLU A O 1
ATOM 1024 N N . HIS A 1 127 ? 9.941 3.626 -2.997 1.00 95.50 127 HIS A N 1
ATOM 1025 C CA . HIS A 1 127 ? 9.156 4.416 -2.055 1.00 95.50 127 HIS A CA 1
ATOM 1026 C C . HIS A 1 127 ? 9.337 5.910 -2.317 1.00 95.50 127 HIS A C 1
ATOM 1028 O O . HIS A 1 127 ? 8.349 6.638 -2.259 1.00 95.50 127 HIS A O 1
ATOM 1034 N N . LEU A 1 128 ? 10.553 6.346 -2.669 1.00 96.62 128 LEU A N 1
ATOM 1035 C CA . LEU A 1 128 ? 10.804 7.711 -3.126 1.00 96.62 128 LEU A CA 1
ATOM 1036 C C . LEU A 1 128 ? 10.038 8.003 -4.423 1.00 96.62 128 LEU A C 1
ATOM 1038 O O . LEU A 1 128 ? 9.273 8.959 -4.465 1.00 96.62 128 LEU A O 1
ATOM 1042 N N . THR A 1 129 ? 10.152 7.158 -5.453 1.00 95.62 129 THR A N 1
ATOM 1043 C CA . THR A 1 129 ? 9.413 7.338 -6.719 1.00 95.62 129 THR A CA 1
ATOM 1044 C C . THR A 1 129 ? 7.910 7.455 -6.483 1.00 95.62 129 THR A C 1
ATOM 1046 O O . THR A 1 129 ? 7.239 8.308 -7.056 1.00 95.62 129 THR A O 1
ATOM 1049 N N . LEU A 1 130 ? 7.369 6.622 -5.598 1.00 95.56 130 LEU A N 1
ATOM 1050 C CA . LEU A 1 130 ? 5.963 6.680 -5.240 1.00 95.56 130 LEU A CA 1
ATOM 1051 C C . LEU A 1 130 ? 5.599 7.934 -4.437 1.00 95.56 130 LEU A C 1
ATOM 1053 O O . LEU A 1 130 ? 4.496 8.457 -4.579 1.00 95.56 130 LEU A O 1
ATOM 1057 N N . HIS A 1 131 ? 6.499 8.403 -3.581 1.00 96.19 131 HIS A N 1
ATOM 1058 C CA . HIS A 1 131 ? 6.325 9.645 -2.844 1.00 96.19 131 HIS A CA 1
ATOM 1059 C C . HIS A 1 131 ? 6.328 10.868 -3.766 1.00 96.19 131 HIS A C 1
ATOM 1061 O O . HIS A 1 131 ? 5.485 11.742 -3.582 1.00 96.19 131 HIS A O 1
ATOM 1067 N N . LEU A 1 132 ? 7.181 10.898 -4.796 1.00 96.31 132 LEU A N 1
ATOM 1068 C CA . LEU A 1 132 ? 7.230 11.988 -5.779 1.00 96.31 132 LEU A CA 1
ATOM 1069 C C . LEU A 1 132 ? 5.890 12.201 -6.506 1.00 96.31 132 LEU A C 1
ATOM 1071 O O . LEU A 1 132 ? 5.589 13.316 -6.928 1.00 96.31 132 LEU A O 1
ATOM 1075 N N . ARG A 1 133 ? 5.025 11.180 -6.572 1.00 95.94 133 ARG A N 1
ATOM 1076 C CA . ARG A 1 133 ? 3.646 11.320 -7.080 1.00 95.94 133 ARG A CA 1
ATOM 1077 C C . ARG A 1 133 ? 2.772 12.269 -6.266 1.00 95.94 133 ARG A C 1
ATOM 1079 O O . ARG A 1 133 ? 1.792 12.789 -6.780 1.00 95.94 133 ARG A O 1
ATOM 1086 N N . ILE A 1 134 ? 3.105 12.495 -4.996 1.00 95.19 134 ILE A N 1
ATOM 1087 C CA . ILE A 1 134 ? 2.396 13.461 -4.149 1.00 95.19 134 ILE A CA 1
ATOM 1088 C C . ILE A 1 134 ? 2.699 14.887 -4.614 1.00 95.19 134 ILE A C 1
ATOM 1090 O O . ILE A 1 134 ? 1.796 15.714 -4.627 1.00 95.19 134 ILE A O 1
ATOM 1094 N N . HIS A 1 135 ? 3.940 15.156 -5.020 1.00 95.62 135 HIS A N 1
ATOM 1095 C CA . HIS A 1 135 ? 4.356 16.472 -5.500 1.00 95.62 135 HIS A CA 1
ATOM 1096 C C . HIS A 1 135 ? 3.912 16.731 -6.940 1.00 95.62 135 HIS A C 1
ATOM 1098 O O . HIS A 1 135 ? 3.424 17.809 -7.250 1.00 95.62 135 HIS A O 1
ATOM 1104 N N . THR A 1 136 ? 4.040 15.730 -7.810 1.00 94.62 136 THR A N 1
ATOM 1105 C CA . THR A 1 136 ? 3.657 15.849 -9.228 1.00 94.62 136 THR A CA 1
ATOM 1106 C C . THR A 1 136 ? 2.155 15.701 -9.464 1.00 94.62 136 THR A C 1
ATOM 1108 O O . THR A 1 136 ? 1.664 16.034 -10.536 1.00 94.62 136 THR A O 1
ATOM 1111 N N . GLY A 1 137 ?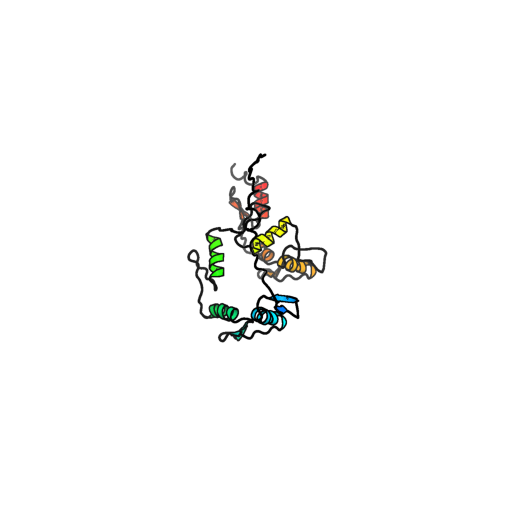 1.414 15.147 -8.500 1.00 94.56 137 GLY A N 1
ATOM 1112 C CA . GLY A 1 137 ? 0.005 14.797 -8.673 1.00 94.56 137 GLY A CA 1
ATOM 1113 C C . GLY A 1 137 ? -0.237 13.595 -9.595 1.00 94.56 137 GLY A C 1
ATOM 1114 O O . GLY A 1 137 ? -1.396 13.283 -9.876 1.00 94.56 137 GLY A O 1
ATOM 1115 N N . GLU A 1 138 ? 0.817 12.901 -10.046 1.00 95.94 138 GLU A N 1
ATOM 1116 C CA . GLU A 1 138 ? 0.722 11.781 -10.985 1.00 95.94 138 GLU A CA 1
ATOM 1117 C C . GLU A 1 138 ? -0.175 10.660 -10.426 1.00 95.94 138 GLU A C 1
ATOM 1119 O O . GLU A 1 138 ? 0.059 10.092 -9.350 1.00 95.94 138 GLU A O 1
ATOM 1124 N N . LYS A 1 139 ? -1.210 10.300 -11.190 1.00 96.12 139 LYS A N 1
ATOM 1125 C CA . LYS A 1 139 ? -2.168 9.241 -10.848 1.00 96.12 139 LYS A CA 1
ATOM 1126 C C . LYS A 1 139 ? -2.322 8.258 -12.014 1.00 96.12 139 LYS A C 1
ATOM 1128 O O . LYS A 1 139 ? -3.344 8.299 -12.690 1.00 96.12 139 LYS A O 1
ATOM 1133 N N . PRO A 1 140 ? -1.347 7.354 -12.233 1.00 95.56 140 PRO A N 1
ATOM 1134 C CA . PRO A 1 140 ? -1.317 6.488 -13.421 1.00 95.56 140 PRO A CA 1
ATOM 1135 C C . PRO A 1 140 ? -2.427 5.434 -13.477 1.00 95.56 140 PRO A C 1
ATOM 1137 O O . PRO A 1 140 ? -2.571 4.729 -14.471 1.00 95.56 140 PRO A O 1
ATOM 1140 N N . TYR A 1 141 ? -3.145 5.228 -12.372 1.00 97.44 141 TYR A N 1
ATOM 1141 C CA . TYR A 1 141 ? -4.106 4.143 -12.234 1.00 97.44 141 TYR A CA 1
ATOM 1142 C C . TYR A 1 141 ? -5.524 4.700 -12.287 1.00 97.44 141 TYR A C 1
ATOM 1144 O O . TYR A 1 141 ? -6.061 5.145 -11.270 1.00 97.44 141 TYR A O 1
ATOM 1152 N N . HIS A 1 142 ? -6.115 4.658 -13.474 1.00 97.38 142 HIS A N 1
ATOM 1153 C CA . HIS A 1 142 ? -7.457 5.161 -13.748 1.00 97.38 142 HIS A CA 1
ATOM 1154 C C . HIS A 1 142 ? -8.520 4.099 -13.457 1.00 97.38 142 HIS A C 1
ATOM 1156 O O . HIS A 1 142 ? -8.320 2.909 -13.717 1.00 97.38 142 HIS A O 1
ATOM 1162 N N . CYS A 1 143 ? -9.641 4.529 -12.885 1.00 97.56 143 CYS A N 1
ATOM 1163 C CA . CYS A 1 143 ? -10.839 3.711 -12.816 1.00 97.56 143 CYS A CA 1
ATOM 1164 C C . CYS A 1 143 ? -11.538 3.730 -14.177 1.00 97.56 143 CYS A C 1
ATOM 1166 O O . CYS A 1 143 ? -11.658 4.767 -14.810 1.00 97.56 143 CYS A O 1
ATOM 1168 N N . ASP A 1 144 ? -11.976 2.561 -14.621 1.00 96.75 144 ASP A N 1
ATOM 1169 C CA . ASP A 1 144 ? -12.720 2.345 -15.865 1.00 96.75 144 ASP A CA 1
ATOM 1170 C C . ASP A 1 144 ? -14.233 2.544 -15.696 1.00 96.75 144 ASP A C 1
ATOM 1172 O O . ASP A 1 144 ? -14.959 2.578 -16.681 1.00 96.75 144 ASP A O 1
ATOM 1176 N N . ILE A 1 145 ? -14.710 2.673 -14.455 1.00 96.75 145 ILE A N 1
ATOM 1177 C CA . ILE A 1 145 ? -16.133 2.842 -14.121 1.00 96.75 145 ILE A CA 1
ATOM 1178 C C . ILE A 1 145 ? -16.459 4.307 -13.776 1.00 96.75 145 ILE A C 1
ATOM 1180 O O . ILE A 1 145 ? -17.608 4.726 -13.857 1.00 96.75 145 ILE A O 1
ATOM 1184 N N . CYS A 1 146 ? -15.471 5.109 -13.367 1.00 96.69 146 CYS A N 1
ATOM 1185 C CA . CYS A 1 146 ? -15.660 6.528 -13.049 1.00 96.69 146 CYS A CA 1
ATOM 1186 C C . CYS A 1 146 ? -14.364 7.325 -13.229 1.00 96.69 146 CYS A C 1
ATOM 1188 O O . CYS A 1 146 ? -13.285 6.745 -13.271 1.00 96.69 146 CYS A O 1
ATOM 1190 N N . ASP A 1 147 ? -14.436 8.657 -13.189 1.00 96.00 147 ASP A N 1
ATOM 1191 C CA . ASP A 1 147 ? -13.291 9.545 -13.476 1.00 96.00 147 ASP A CA 1
ATOM 1192 C C . ASP A 1 147 ? -12.199 9.586 -12.385 1.00 96.00 147 ASP A C 1
ATOM 1194 O O . ASP A 1 147 ? -11.283 10.415 -12.396 1.00 96.00 147 ASP A O 1
ATOM 1198 N N . LYS A 1 148 ? -12.266 8.698 -11.386 1.00 96.94 148 LYS A N 1
ATOM 1199 C CA . LYS A 1 148 ? -11.302 8.684 -10.281 1.00 96.94 148 LYS A CA 1
ATOM 1200 C C . LYS A 1 148 ? -10.004 7.998 -10.685 1.00 96.94 148 LYS A C 1
ATOM 1202 O O . LYS A 1 148 ? -9.985 6.857 -11.138 1.00 96.94 148 LYS A O 1
ATOM 1207 N N . SER A 1 149 ? -8.898 8.678 -10.397 1.00 97.00 149 SER A N 1
ATOM 1208 C CA . SER A 1 149 ? -7.541 8.191 -10.651 1.00 97.00 149 SER A CA 1
ATOM 1209 C C . SER A 1 149 ? -6.728 8.111 -9.360 1.00 97.00 149 SER A C 1
ATOM 1211 O O . SER A 1 149 ? -6.903 8.917 -8.439 1.00 97.00 149 SER A O 1
ATOM 1213 N N . PHE A 1 150 ? -5.816 7.143 -9.288 1.00 96.44 150 PHE A N 1
ATOM 1214 C CA . PHE A 1 150 ? -5.053 6.816 -8.085 1.00 96.44 150 PHE A CA 1
ATOM 1215 C C . PHE A 1 150 ? -3.548 6.787 -8.357 1.00 96.44 150 PHE A C 1
ATOM 1217 O O . PHE A 1 150 ? -3.088 6.366 -9.415 1.00 96.44 150 PHE A O 1
ATOM 1224 N N . ALA A 1 151 ? -2.757 7.173 -7.354 1.00 95.44 151 ALA A N 1
ATOM 1225 C CA . ALA A 1 151 ? -1.292 7.123 -7.414 1.00 95.44 151 ALA A CA 1
ATOM 1226 C C . ALA A 1 151 ? -0.730 5.694 -7.274 1.00 95.44 151 ALA A C 1
ATOM 1228 O O . ALA A 1 151 ? 0.461 5.462 -7.504 1.00 95.44 151 ALA A O 1
ATOM 1229 N N . ARG A 1 152 ? -1.568 4.729 -6.864 1.00 94.75 152 ARG A N 1
ATOM 1230 C CA . ARG A 1 152 ? -1.179 3.339 -6.597 1.00 94.75 152 ARG A CA 1
ATOM 1231 C C . ARG A 1 152 ? -2.230 2.346 -7.085 1.00 94.75 152 ARG A C 1
ATOM 1233 O O . ARG A 1 152 ? -3.428 2.609 -6.972 1.00 94.75 152 ARG A O 1
ATOM 1240 N N . LYS A 1 153 ? -1.777 1.181 -7.553 1.00 95.06 153 LYS A N 1
ATOM 1241 C CA . LYS A 1 153 ? -2.637 0.132 -8.120 1.00 95.06 153 LYS A CA 1
ATOM 1242 C C . LYS A 1 153 ? -3.576 -0.474 -7.079 1.00 95.06 153 LYS A C 1
ATOM 1244 O O . LYS A 1 153 ? -4.749 -0.693 -7.353 1.00 95.06 153 LYS A O 1
ATOM 1249 N N . GLU A 1 154 ? -3.082 -0.732 -5.875 1.00 93.25 154 GLU A N 1
ATOM 1250 C CA . GLU A 1 154 ? -3.862 -1.312 -4.780 1.00 93.25 154 GLU A CA 1
ATOM 1251 C C . GLU A 1 154 ? -5.000 -0.395 -4.318 1.00 93.25 154 GLU A C 1
ATOM 1253 O O . GLU A 1 154 ? -6.059 -0.881 -3.922 1.00 93.25 154 GLU A O 1
ATOM 1258 N N . LEU A 1 155 ? -4.816 0.926 -4.428 1.00 94.88 155 LEU A N 1
ATOM 1259 C CA . LEU A 1 155 ? -5.869 1.898 -4.139 1.00 94.88 155 LEU A CA 1
ATOM 1260 C C . LEU A 1 155 ? -6.969 1.843 -5.197 1.00 94.88 155 LEU A C 1
ATOM 1262 O O . LEU A 1 155 ? -8.140 1.845 -4.830 1.00 94.88 155 LEU A O 1
ATOM 1266 N N . LEU A 1 156 ? -6.605 1.712 -6.477 1.00 96.50 156 LEU A N 1
ATOM 1267 C CA . LEU A 1 156 ? -7.570 1.486 -7.551 1.00 96.50 156 LEU A CA 1
ATOM 1268 C C . LEU A 1 156 ? -8.344 0.174 -7.340 1.00 96.50 156 LEU A C 1
ATOM 1270 O O . LEU A 1 156 ? -9.569 0.175 -7.409 1.00 96.50 156 LEU A O 1
ATOM 1274 N N . ILE A 1 157 ? -7.660 -0.931 -7.025 1.00 95.12 157 ILE A N 1
ATOM 1275 C CA . ILE A 1 157 ? -8.315 -2.227 -6.764 1.00 95.12 157 ILE A CA 1
ATOM 1276 C C . ILE A 1 157 ? -9.300 -2.105 -5.596 1.00 95.12 157 ILE A C 1
ATOM 1278 O O . ILE A 1 157 ? -10.452 -2.514 -5.709 1.00 95.12 157 ILE A O 1
ATOM 1282 N N . SER A 1 158 ? -8.878 -1.500 -4.482 1.00 94.69 158 SER A N 1
ATOM 1283 C CA . SER A 1 158 ? -9.772 -1.277 -3.344 1.00 94.69 158 SER A CA 1
ATOM 1284 C C . SER A 1 158 ? -10.922 -0.328 -3.679 1.00 94.69 158 SER A C 1
ATOM 1286 O O . SER A 1 158 ? -11.994 -0.473 -3.100 1.00 94.69 158 SER A O 1
ATOM 1288 N N . HIS A 1 159 ? -10.705 0.655 -4.552 1.00 95.75 159 HIS A N 1
ATOM 1289 C CA . HIS A 1 159 ? -11.743 1.577 -4.991 1.00 95.75 159 HIS A CA 1
ATOM 1290 C C . HIS A 1 159 ? -12.793 0.876 -5.852 1.00 95.75 159 HIS A C 1
ATOM 1292 O O . HIS A 1 159 ? -13.980 1.086 -5.620 1.00 95.75 159 HIS A O 1
ATOM 1298 N N . LYS A 1 160 ? -12.381 -0.001 -6.778 1.00 96.44 160 LYS A N 1
ATOM 1299 C CA . LYS A 1 160 ? -13.302 -0.763 -7.637 1.00 96.44 160 LYS A CA 1
ATOM 1300 C C . LYS A 1 160 ? -14.328 -1.577 -6.843 1.00 96.44 160 LYS A C 1
ATOM 1302 O O . LYS A 1 160 ? -15.450 -1.742 -7.303 1.00 96.44 160 LYS A O 1
ATOM 1307 N N . ARG A 1 161 ? -13.998 -1.987 -5.614 1.00 95.81 161 ARG A N 1
ATOM 1308 C CA . ARG A 1 161 ? -14.938 -2.663 -4.699 1.00 95.81 161 ARG A CA 1
ATOM 1309 C C . ARG A 1 161 ? -16.157 -1.830 -4.312 1.00 95.81 161 ARG A C 1
ATOM 1311 O O . ARG A 1 161 ? -17.157 -2.386 -3.880 1.00 95.81 161 ARG A O 1
ATOM 1318 N N . ILE A 1 162 ? -16.085 -0.506 -4.439 1.00 94.75 162 ILE A N 1
ATOM 1319 C CA . ILE A 1 162 ? -17.239 0.375 -4.221 1.00 94.75 162 ILE A CA 1
ATOM 1320 C C . ILE A 1 162 ? -18.268 0.176 -5.336 1.00 94.75 162 ILE A C 1
ATOM 1322 O O . ILE A 1 162 ? -19.459 0.169 -5.054 1.00 94.75 162 ILE A O 1
ATOM 1326 N N . HIS A 1 163 ? -17.808 -0.036 -6.570 1.00 95.50 163 HIS A N 1
ATOM 1327 C CA . HIS A 1 163 ? -18.675 -0.261 -7.728 1.00 95.50 163 HIS A CA 1
ATOM 1328 C C . HIS A 1 163 ? -19.243 -1.677 -7.750 1.00 95.50 163 HIS A C 1
ATOM 1330 O O . HIS A 1 163 ? -20.413 -1.866 -8.050 1.00 95.50 163 HIS A O 1
ATOM 1336 N N . THR A 1 164 ? -18.431 -2.676 -7.397 1.00 94.44 164 THR A N 1
ATOM 1337 C CA . THR A 1 164 ? -18.869 -4.082 -7.394 1.00 94.44 164 THR A CA 1
ATOM 1338 C C . THR A 1 164 ? -19.625 -4.486 -6.128 1.00 94.44 164 THR A C 1
ATOM 1340 O O . THR A 1 164 ? -20.228 -5.552 -6.090 1.00 94.44 164 THR A O 1
ATOM 1343 N N . GLY A 1 165 ? -19.542 -3.690 -5.058 1.00 93.88 165 GLY A N 1
ATOM 1344 C CA . GLY A 1 165 ? -20.071 -4.049 -3.742 1.00 93.88 165 GLY A CA 1
ATOM 1345 C C . GLY A 1 165 ? -19.297 -5.168 -3.030 1.00 93.88 165 GLY A C 1
ATOM 1346 O O . GLY A 1 165 ? -19.721 -5.612 -1.962 1.00 93.88 165 GLY A O 1
ATOM 1347 N N . GLU A 1 166 ? -18.163 -5.623 -3.576 1.00 95.62 166 GLU A N 1
ATOM 1348 C CA . GLU A 1 166 ? -17.376 -6.724 -3.017 1.00 95.62 166 GLU A CA 1
ATOM 1349 C C . GLU A 1 166 ? -16.853 -6.379 -1.609 1.00 95.62 166 GLU A C 1
ATOM 1351 O O . GLU A 1 166 ? -16.153 -5.381 -1.388 1.00 95.62 166 GLU A O 1
ATOM 1356 N N . LYS A 1 167 ? -17.152 -7.245 -0.634 1.00 95.56 167 LYS A N 1
ATOM 1357 C CA . LYS A 1 167 ? -16.712 -7.109 0.762 1.00 95.56 167 LYS A CA 1
ATOM 1358 C C . LYS A 1 167 ? -16.020 -8.387 1.249 1.00 95.56 167 LYS A C 1
ATOM 1360 O O . LYS A 1 167 ? -16.624 -9.155 1.997 1.00 95.56 167 LYS A O 1
ATOM 1365 N N . PRO A 1 168 ? -14.751 -8.621 0.859 1.00 95.12 168 PRO A N 1
ATOM 1366 C CA . PRO A 1 168 ? -14.071 -9.897 1.105 1.00 95.12 168 PRO A CA 1
ATOM 1367 C C . PRO A 1 168 ? -13.781 -10.185 2.578 1.00 95.12 168 PRO A C 1
ATOM 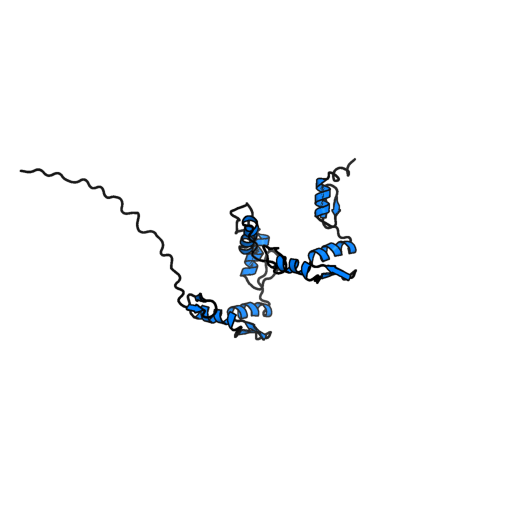1369 O O . PRO A 1 168 ? -13.465 -11.313 2.940 1.00 95.12 168 PRO A O 1
ATOM 1372 N N . TYR A 1 169 ? -13.806 -9.159 3.430 1.00 97.00 169 TYR A N 1
ATOM 1373 C CA . TYR A 1 169 ? -13.357 -9.275 4.811 1.00 97.00 169 TYR A CA 1
ATOM 1374 C C . TYR A 1 169 ? -14.559 -9.407 5.734 1.00 97.00 169 TYR A C 1
ATOM 1376 O O . TYR A 1 169 ? -15.226 -8.417 6.030 1.00 97.00 169 TYR A O 1
ATOM 1384 N N . ARG A 1 170 ? -14.831 -10.629 6.188 1.00 97.31 170 ARG A N 1
ATOM 1385 C CA . ARG A 1 170 ? -15.917 -10.945 7.118 1.00 97.31 170 ARG A CA 1
ATOM 1386 C C . ARG A 1 170 ? -15.425 -10.912 8.564 1.00 97.31 170 ARG A C 1
ATOM 1388 O O . ARG A 1 170 ? -14.312 -11.329 8.855 1.00 97.31 170 ARG A O 1
ATOM 1395 N N . CYS A 1 171 ? -16.253 -10.386 9.459 1.00 97.62 171 CYS A N 1
ATOM 1396 C CA . CYS A 1 171 ? -16.076 -10.526 10.896 1.00 97.62 171 CYS A CA 1
ATOM 1397 C C . CYS A 1 171 ? -16.668 -11.857 11.345 1.00 97.62 171 CYS A C 1
ATOM 1399 O O . CYS A 1 171 ? -17.861 -12.086 11.157 1.00 97.62 171 CYS A O 1
ATOM 1401 N N . ASP A 1 172 ? -15.858 -12.699 11.974 1.00 96.69 172 ASP A N 1
ATOM 1402 C CA . ASP A 1 172 ? -16.309 -14.026 12.404 1.00 96.69 172 ASP A CA 1
ATOM 1403 C C . ASP A 1 172 ? -17.222 -13.976 13.634 1.00 96.69 172 ASP A C 1
ATOM 1405 O O . ASP A 1 172 ? -18.044 -14.864 13.818 1.00 96.69 172 ASP A O 1
ATOM 1409 N N . VAL A 1 173 ? -17.150 -12.900 14.425 1.00 96.19 173 VAL A N 1
ATOM 1410 C CA . VAL A 1 173 ? -17.978 -12.720 15.630 1.00 96.19 173 VAL A CA 1
ATOM 1411 C C . VAL A 1 173 ? -19.421 -12.341 15.284 1.00 96.19 173 VAL A C 1
ATOM 1413 O O . VAL A 1 173 ? -20.354 -12.865 15.875 1.00 96.19 173 VAL A O 1
ATOM 1416 N N . CYS A 1 174 ? -19.633 -11.422 14.334 1.00 96.81 174 CYS A N 1
ATOM 1417 C CA . CYS A 1 174 ? -20.969 -10.878 14.038 1.00 96.81 174 CYS A CA 1
ATOM 1418 C C . CYS A 1 174 ? -21.392 -10.984 12.565 1.00 96.81 174 CYS A C 1
ATOM 1420 O O . CYS A 1 174 ? -22.420 -10.436 12.171 1.00 96.81 174 CYS A O 1
ATOM 1422 N N . GLY A 1 175 ? -20.577 -11.611 11.716 1.00 96.00 175 GLY A N 1
ATOM 1423 C CA . GLY A 1 175 ? -20.856 -11.809 10.292 1.00 96.00 175 GLY A CA 1
ATOM 1424 C C . GLY A 1 175 ? -20.752 -10.560 9.410 1.00 96.00 175 GLY A C 1
ATOM 1425 O O . GLY A 1 175 ? -20.834 -10.690 8.188 1.00 96.00 175 GLY A O 1
ATOM 1426 N N . LYS A 1 176 ? -20.547 -9.359 9.976 1.00 97.12 176 LYS A N 1
ATOM 1427 C CA . LYS A 1 176 ? -20.441 -8.109 9.200 1.00 97.12 176 LYS A CA 1
ATOM 1428 C C . LYS A 1 176 ? -19.263 -8.151 8.229 1.00 97.12 176 LYS A C 1
ATOM 1430 O O . LYS A 1 176 ? -18.165 -8.564 8.596 1.00 97.12 176 LYS A O 1
ATOM 1435 N N . THR A 1 177 ? -19.481 -7.678 7.005 1.00 97.00 177 THR A N 1
ATOM 1436 C CA . THR A 1 177 ? -18.475 -7.683 5.935 1.00 97.00 177 THR A CA 1
ATOM 1437 C C . THR A 1 177 ? -17.963 -6.279 5.609 1.00 97.00 177 THR A C 1
ATOM 1439 O O . THR A 1 177 ? -18.682 -5.282 5.713 1.00 97.00 177 THR A O 1
ATOM 1442 N N . PHE A 1 178 ? -16.699 -6.202 5.192 1.00 95.88 178 PHE A N 1
ATOM 1443 C CA . PHE A 1 178 ? -15.974 -4.967 4.901 1.00 95.88 178 PHE A CA 1
ATOM 1444 C C . PHE A 1 178 ? -15.224 -5.069 3.569 1.00 95.88 178 PHE A C 1
ATOM 1446 O O . PHE A 1 178 ? -14.733 -6.133 3.190 1.00 95.88 178 PHE A O 1
ATOM 1453 N N . SER A 1 179 ? -15.084 -3.942 2.866 1.00 94.62 179 SER A N 1
ATOM 1454 C CA . SER A 1 179 ? -14.357 -3.874 1.588 1.00 94.62 179 SER A CA 1
ATOM 1455 C C . SER A 1 179 ? -12.838 -3.792 1.767 1.00 94.62 179 SER A C 1
ATOM 1457 O O . SER A 1 179 ? -12.080 -4.070 0.831 1.00 94.62 179 SER A O 1
ATOM 1459 N N . ARG A 1 180 ? -12.372 -3.451 2.978 1.00 93.69 180 ARG A N 1
ATOM 1460 C CA . ARG A 1 180 ? -10.951 -3.350 3.330 1.00 93.69 180 ARG A CA 1
ATOM 1461 C C . ARG A 1 180 ? -10.619 -4.038 4.654 1.00 93.69 180 ARG A C 1
ATOM 1463 O O . ARG A 1 180 ? -11.392 -3.983 5.607 1.00 93.69 180 ARG A O 1
ATOM 1470 N N . LYS A 1 181 ? -9.413 -4.611 4.736 1.00 94.38 181 LYS A N 1
ATOM 1471 C CA . LYS A 1 181 ? -8.926 -5.332 5.922 1.00 94.38 181 LYS A CA 1
ATOM 1472 C C . LYS A 1 181 ? -8.791 -4.433 7.153 1.00 94.38 181 LYS A C 1
ATOM 1474 O O . LYS A 1 181 ? -9.127 -4.849 8.254 1.00 94.38 181 LYS A O 1
ATOM 1479 N N . ASP A 1 182 ? -8.324 -3.198 6.983 1.00 92.31 182 ASP A N 1
ATOM 1480 C CA . ASP A 1 182 ? -8.164 -2.249 8.091 1.00 92.31 182 ASP A CA 1
ATOM 1481 C C . ASP A 1 182 ? -9.506 -1.847 8.717 1.00 92.31 182 ASP A C 1
ATOM 1483 O O . ASP A 1 182 ? -9.582 -1.636 9.926 1.00 92.31 182 ASP A O 1
ATOM 1487 N N . GLN A 1 183 ? -10.580 -1.811 7.921 1.00 94.81 183 GLN A N 1
ATOM 1488 C CA . GLN A 1 183 ? -11.932 -1.584 8.429 1.00 94.81 183 GLN A CA 1
ATOM 1489 C C . GLN A 1 183 ? -12.404 -2.752 9.299 1.00 94.81 183 GLN A C 1
ATOM 1491 O O . GLN A 1 183 ? -12.954 -2.503 10.369 1.00 94.81 183 GLN A O 1
ATOM 1496 N N . LEU A 1 184 ? -12.136 -3.996 8.882 1.00 96.56 184 LEU A N 1
ATOM 1497 C CA . LEU A 1 184 ? -12.426 -5.186 9.684 1.00 96.56 184 LEU A CA 1
ATOM 1498 C C . LEU A 1 184 ? -11.630 -5.184 10.998 1.00 96.56 184 LEU A C 1
ATOM 1500 O O . LEU A 1 184 ? -12.222 -5.347 12.057 1.00 96.56 184 LEU A O 1
ATOM 1504 N N . ILE A 1 185 ? -10.314 -4.946 10.956 1.00 95.00 185 ILE A N 1
ATOM 1505 C CA . ILE A 1 185 ? -9.472 -4.900 12.168 1.00 95.00 185 ILE A CA 1
ATOM 1506 C C . ILE A 1 185 ? -9.997 -3.848 13.148 1.00 95.00 185 ILE A C 1
ATOM 1508 O O . ILE A 1 185 ? -10.137 -4.109 14.338 1.00 95.00 185 ILE A O 1
ATOM 1512 N N . ARG A 1 186 ? -10.337 -2.657 12.646 1.00 94.56 186 ARG A N 1
ATOM 1513 C CA . ARG A 1 186 ? -10.920 -1.598 13.471 1.00 94.56 186 ARG A CA 1
ATOM 1514 C C . ARG A 1 186 ? -12.281 -1.996 14.040 1.00 94.56 186 ARG A C 1
ATOM 1516 O O . ARG A 1 186 ? -12.560 -1.687 15.189 1.00 94.56 186 ARG A O 1
ATOM 1523 N N . HIS A 1 187 ? -13.112 -2.671 13.252 1.00 95.81 187 HIS A N 1
ATOM 1524 C CA . HIS A 1 187 ? -14.399 -3.178 13.711 1.00 95.81 187 HIS A CA 1
ATOM 1525 C C . HIS A 1 187 ? -14.252 -4.224 14.823 1.00 95.81 187 HIS A C 1
ATOM 1527 O O . HIS A 1 187 ? -15.006 -4.172 15.787 1.00 95.81 187 HIS A O 1
ATOM 1533 N N . ILE A 1 188 ? -13.265 -5.122 14.731 1.00 96.31 188 ILE A N 1
ATOM 1534 C CA . ILE A 1 188 ? -13.012 -6.160 15.744 1.00 96.31 188 ILE A CA 1
ATOM 1535 C C . ILE A 1 188 ? -12.773 -5.554 17.135 1.00 96.31 188 ILE A C 1
ATOM 1537 O O . ILE A 1 188 ? -13.185 -6.150 18.126 1.00 96.31 188 ILE A O 1
ATOM 1541 N N . ARG A 1 189 ? -12.225 -4.335 17.225 1.00 95.44 189 ARG A N 1
ATOM 1542 C CA . ARG A 1 189 ? -12.041 -3.619 18.503 1.00 95.44 189 ARG A CA 1
ATOM 1543 C C . ARG A 1 189 ? -13.337 -3.344 19.261 1.00 95.44 189 ARG A C 1
ATOM 1545 O O . ARG A 1 189 ? -13.297 -3.124 20.464 1.00 95.44 189 ARG A O 1
ATOM 1552 N N . ILE A 1 190 ? -14.479 -3.350 18.575 1.00 94.62 190 ILE A N 1
ATOM 1553 C CA . ILE A 1 190 ? -15.794 -3.227 19.216 1.00 94.62 190 ILE A CA 1
ATOM 1554 C C . ILE A 1 190 ? -16.105 -4.487 20.031 1.00 94.62 190 ILE A C 1
ATOM 1556 O O . ILE A 1 190 ? -16.691 -4.380 21.100 1.00 94.62 190 ILE A O 1
ATOM 1560 N N . HIS A 1 191 ? -15.682 -5.659 19.551 1.00 95.00 191 HIS A N 1
ATOM 1561 C CA . HIS A 1 191 ? -15.895 -6.935 20.238 1.00 95.00 191 HIS A CA 1
ATOM 1562 C C . HIS A 1 191 ? -14.862 -7.173 21.335 1.00 95.00 191 HIS A C 1
ATOM 1564 O O . HIS A 1 191 ? -15.201 -7.682 22.394 1.00 95.00 191 HIS A O 1
ATOM 1570 N N . THR A 1 192 ? -13.602 -6.802 21.094 1.00 94.38 192 THR A N 1
ATOM 1571 C CA . THR A 1 192 ? -12.518 -7.021 22.066 1.00 94.38 192 THR A CA 1
ATOM 1572 C C . THR A 1 192 ? -12.422 -5.927 23.127 1.00 94.38 192 THR A C 1
ATOM 1574 O O . THR A 1 192 ? -11.748 -6.117 24.133 1.00 94.38 192 THR A O 1
ATOM 1577 N N . GLY A 1 193 ? -13.027 -4.759 22.893 1.00 93.38 193 GLY A N 1
ATOM 1578 C CA . GLY A 1 193 ? -12.868 -3.582 23.748 1.00 93.38 193 GLY A CA 1
ATOM 1579 C C . GLY A 1 193 ? -11.481 -2.927 23.671 1.00 93.38 193 GLY A C 1
ATOM 1580 O O . GLY A 1 193 ? -11.206 -2.006 24.439 1.00 93.38 193 GLY A O 1
ATOM 1581 N N . GLU A 1 194 ? -10.605 -3.363 22.758 1.00 94.81 194 GLU A N 1
ATOM 1582 C CA . GLU A 1 194 ? -9.232 -2.863 22.645 1.00 94.81 194 GLU A CA 1
ATOM 1583 C C . GLU A 1 194 ? -9.202 -1.357 22.315 1.00 94.81 194 GLU A C 1
ATOM 1585 O O . GLU A 1 194 ? -9.803 -0.885 21.339 1.00 94.81 194 GLU A O 1
ATOM 1590 N N . LYS A 1 195 ? -8.442 -0.592 23.105 1.00 94.06 195 LYS A N 1
ATOM 1591 C CA . LYS A 1 195 ? -8.258 0.858 22.946 1.00 94.06 195 LYS A CA 1
ATOM 1592 C C . LYS A 1 195 ? -6.768 1.209 22.844 1.00 94.06 195 LYS A C 1
ATOM 1594 O O . LYS A 1 195 ? -6.186 1.663 23.819 1.00 94.06 195 LYS A O 1
ATOM 1599 N N . PRO A 1 196 ? -6.132 1.025 21.673 1.00 94.00 196 PRO A N 1
ATOM 1600 C CA . PRO A 1 196 ? -4.675 1.141 21.550 1.00 94.00 196 PRO A CA 1
ATOM 1601 C C . PRO A 1 196 ? -4.126 2.563 21.704 1.00 94.00 196 PRO A C 1
ATOM 1603 O O . PRO A 1 196 ? -2.917 2.745 21.824 1.00 94.00 196 PRO A O 1
ATOM 1606 N N . TYR A 1 197 ? -4.981 3.582 21.602 1.00 94.69 197 TYR A N 1
ATOM 1607 C CA . TYR A 1 197 ? -4.550 4.975 21.534 1.00 94.69 197 TYR A CA 1
ATOM 1608 C C . TYR A 1 197 ? -4.815 5.664 22.862 1.00 94.69 197 TYR A C 1
ATOM 1610 O O . TYR A 1 197 ? -5.971 5.870 23.218 1.00 94.69 197 TYR A O 1
ATOM 1618 N N . HIS A 1 198 ? -3.754 6.046 23.557 1.00 93.88 198 HIS A N 1
ATOM 1619 C CA . HIS A 1 198 ? -3.823 6.633 24.888 1.00 93.88 198 HIS A CA 1
ATOM 1620 C C . HIS A 1 198 ? -3.483 8.118 24.808 1.00 93.88 198 HIS A C 1
ATOM 1622 O O . HIS A 1 198 ? -2.664 8.532 23.988 1.00 93.88 198 HIS A O 1
ATOM 1628 N N . CYS A 1 199 ? -4.157 8.924 25.620 1.00 92.31 199 CYS A N 1
ATOM 1629 C CA . CYS A 1 199 ? -3.758 10.298 25.849 1.00 92.31 199 CYS A CA 1
ATOM 1630 C C . CYS A 1 199 ? -2.646 10.318 26.893 1.00 92.31 199 CYS A C 1
ATOM 1632 O O . CYS A 1 199 ? -2.882 9.928 28.030 1.00 92.31 199 CYS A O 1
ATOM 1634 N N . ASP A 1 200 ? -1.468 10.809 26.520 1.00 88.88 200 ASP A N 1
ATOM 1635 C CA . ASP A 1 200 ? -0.315 10.875 27.428 1.00 88.88 200 ASP A CA 1
ATOM 1636 C C . ASP A 1 200 ? -0.528 11.866 28.588 1.00 88.88 200 ASP A C 1
ATOM 1638 O O . ASP A 1 200 ? 0.154 11.780 29.600 1.00 88.88 200 ASP A O 1
ATOM 1642 N N . ILE A 1 201 ? -1.490 12.790 28.456 1.00 86.69 201 ILE A N 1
ATOM 1643 C CA . ILE A 1 201 ? -1.792 13.805 29.476 1.00 86.69 201 ILE A CA 1
ATOM 1644 C C . ILE A 1 201 ? -2.767 13.265 30.527 1.00 86.69 201 ILE A C 1
ATOM 1646 O O . ILE A 1 201 ? -2.492 13.342 31.716 1.00 86.69 201 ILE A O 1
ATOM 1650 N N . CYS A 1 202 ? -3.916 12.721 30.108 1.00 90.06 202 CYS A N 1
ATOM 1651 C CA . CYS A 1 202 ? -4.977 12.300 31.037 1.00 90.06 202 CYS A CA 1
ATOM 1652 C C . CYS A 1 202 ? -5.193 10.779 31.107 1.00 90.06 202 CYS A C 1
ATOM 1654 O O . CYS A 1 202 ? -6.150 10.318 31.725 1.00 90.06 202 CYS A O 1
ATOM 1656 N N . GLY A 1 203 ? -4.385 9.981 30.404 1.00 88.62 203 GLY A N 1
ATOM 1657 C CA . GLY A 1 203 ? -4.476 8.516 30.383 1.00 88.62 203 GLY A CA 1
ATOM 1658 C C . GLY A 1 203 ? -5.689 7.935 29.644 1.00 88.62 203 GLY A C 1
ATOM 1659 O O . GLY A 1 203 ? -5.763 6.720 29.453 1.00 88.62 203 GLY A O 1
ATOM 1660 N N . LYS A 1 204 ? -6.646 8.761 29.184 1.00 91.75 204 LYS A N 1
ATOM 1661 C CA . LYS A 1 204 ? -7.853 8.276 28.488 1.00 91.75 204 LYS A CA 1
ATOM 1662 C C . LYS A 1 204 ? -7.488 7.493 27.225 1.00 91.75 204 LYS A C 1
ATOM 1664 O O . LYS A 1 204 ? -6.746 7.975 26.368 1.00 91.75 204 LYS A O 1
ATOM 1669 N N . ALA A 1 205 ? -8.065 6.299 27.099 1.00 93.69 205 ALA A N 1
ATOM 1670 C CA . ALA A 1 205 ? -7.838 5.392 25.982 1.00 93.69 205 ALA A CA 1
ATOM 1671 C C . ALA A 1 205 ? -8.982 5.443 24.953 1.00 93.69 205 ALA A C 1
ATOM 1673 O O . ALA A 1 205 ? -10.167 5.509 25.296 1.00 93.69 205 ALA A O 1
ATOM 1674 N N . PHE A 1 206 ? -8.630 5.344 23.673 1.00 92.38 206 PHE A N 1
ATOM 1675 C CA . PHE A 1 206 ? -9.534 5.426 22.531 1.00 92.38 206 PHE A CA 1
ATOM 1676 C C . PHE A 1 206 ? -9.313 4.254 21.570 1.00 92.38 206 PHE A C 1
ATOM 1678 O O . PHE A 1 206 ? -8.190 3.815 21.319 1.00 92.38 206 PHE A O 1
ATOM 1685 N N . SER A 1 207 ? -10.396 3.775 20.955 1.00 92.38 207 SER A N 1
ATOM 1686 C CA . SER A 1 207 ? -10.344 2.714 19.938 1.00 92.38 207 SER A CA 1
ATOM 1687 C C . SER A 1 207 ? -9.826 3.216 18.584 1.00 92.38 207 SER A C 1
ATOM 1689 O O . SER A 1 207 ? -9.283 2.437 17.790 1.00 92.38 207 SER A O 1
ATOM 1691 N N . HIS A 1 208 ? -9.969 4.521 18.310 1.00 92.06 208 HIS A N 1
ATOM 1692 C CA . HIS A 1 208 ? -9.579 5.188 17.065 1.00 92.06 208 HIS A CA 1
ATOM 1693 C C . HIS A 1 208 ? -8.620 6.360 17.319 1.00 92.06 208 HIS A C 1
ATOM 1695 O O . HIS A 1 208 ? -8.876 7.207 18.174 1.00 92.06 208 HIS A O 1
ATOM 1701 N N . LYS A 1 209 ? -7.579 6.484 16.484 1.00 92.19 209 LYS A N 1
ATOM 1702 C CA . LYS A 1 209 ? -6.612 7.593 16.550 1.00 92.19 209 LYS A CA 1
ATOM 1703 C C . LYS A 1 209 ? -7.259 8.963 16.329 1.00 92.19 209 LYS A C 1
ATOM 1705 O O . LYS A 1 209 ? -6.881 9.920 16.989 1.00 92.19 209 LYS A O 1
ATOM 1710 N N . SER A 1 210 ? -8.243 9.059 15.432 1.00 91.94 210 SER A N 1
ATOM 1711 C CA . SER A 1 210 ? -8.971 10.309 15.172 1.00 91.94 210 SER A CA 1
ATOM 1712 C C . SER A 1 210 ? -9.639 10.864 16.428 1.00 91.94 210 SER A C 1
ATOM 1714 O O . SER A 1 210 ? -9.648 12.074 16.622 1.00 91.94 210 SER A O 1
ATOM 1716 N N . ASN A 1 211 ? -10.151 9.983 17.289 1.00 92.50 211 ASN A N 1
ATOM 1717 C CA . ASN A 1 211 ? -10.827 10.376 18.521 1.00 92.50 211 ASN A CA 1
ATOM 1718 C C . ASN A 1 211 ? -9.816 10.889 19.548 1.00 92.50 211 ASN A C 1
ATOM 1720 O O . ASN A 1 211 ? -10.072 11.911 20.171 1.00 92.50 211 ASN A O 1
ATOM 1724 N N . LEU A 1 212 ? -8.646 10.245 19.655 1.00 93.19 212 LEU A N 1
ATOM 1725 C CA . LEU A 1 212 ? -7.538 10.759 20.462 1.00 93.19 212 LEU A CA 1
ATOM 1726 C C . LEU A 1 212 ? -7.085 12.141 19.968 1.00 93.19 212 LEU A C 1
ATOM 1728 O O . LEU A 1 212 ? -6.960 13.065 20.761 1.00 93.19 212 LEU A O 1
ATOM 1732 N N . THR A 1 213 ? -6.877 12.307 18.658 1.00 91.94 213 THR A N 1
ATOM 1733 C CA . THR A 1 213 ? -6.465 13.599 18.087 1.00 91.94 213 THR A CA 1
ATOM 1734 C C . THR A 1 213 ? -7.509 14.690 18.326 1.00 91.94 213 THR A C 1
ATOM 1736 O O . THR A 1 213 ? -7.138 15.824 18.614 1.00 91.94 213 THR A O 1
ATOM 1739 N N . LEU A 1 214 ? -8.802 14.370 18.222 1.00 91.56 214 LEU A N 1
ATOM 1740 C CA . LEU A 1 214 ? -9.873 15.308 18.559 1.00 91.56 214 LEU A CA 1
ATOM 1741 C C . LEU A 1 214 ? -9.822 15.678 20.046 1.00 91.56 214 LEU A C 1
ATOM 1743 O O . LEU A 1 214 ? -9.768 16.857 20.363 1.00 91.56 214 LEU A O 1
ATOM 1747 N N . HIS A 1 215 ? -9.746 14.683 20.930 1.00 89.38 215 HIS A N 1
ATOM 1748 C CA . HIS A 1 215 ? -9.646 14.876 22.376 1.00 89.38 215 HIS A CA 1
ATOM 1749 C C . HIS A 1 215 ? -8.457 15.767 22.778 1.00 89.38 215 HIS A C 1
ATOM 1751 O O . HIS A 1 215 ? -8.623 16.682 23.580 1.00 89.38 215 HIS A O 1
ATOM 1757 N N . GLN A 1 216 ? -7.284 15.551 22.177 1.00 88.56 216 GLN A N 1
ATOM 1758 C CA . GLN A 1 216 ? -6.089 16.370 22.411 1.00 88.56 216 GLN A CA 1
ATOM 1759 C C . GLN A 1 216 ? -6.258 17.817 21.930 1.00 88.56 216 GLN A C 1
ATOM 1761 O O . GLN A 1 216 ? -5.699 18.734 22.522 1.00 88.56 216 GLN A O 1
ATOM 1766 N N . ARG A 1 217 ? -7.028 18.042 20.857 1.00 87.75 217 ARG A N 1
ATOM 1767 C CA . ARG A 1 217 ? -7.294 19.389 20.328 1.00 87.75 217 ARG A CA 1
ATOM 1768 C C . ARG A 1 217 ? -8.297 20.170 21.171 1.00 87.75 217 ARG A C 1
ATOM 1770 O O . ARG A 1 217 ? -8.226 21.392 21.190 1.00 87.75 217 ARG A O 1
ATOM 1777 N N . THR A 1 218 ? -9.226 19.496 21.845 1.00 80.12 218 THR A N 1
ATOM 1778 C CA . THR A 1 218 ? -10.368 20.142 22.511 1.00 80.12 218 THR A CA 1
ATOM 1779 C C . THR A 1 218 ? -10.131 20.508 23.981 1.00 80.12 218 THR A C 1
ATOM 1781 O O . THR A 1 218 ? -11.103 20.751 24.677 1.00 80.12 218 THR A O 1
ATOM 1784 N N . ARG A 1 219 ? -8.886 20.544 24.489 1.00 62.91 219 ARG A N 1
ATOM 1785 C CA . ARG A 1 219 ? -8.539 20.886 25.898 1.00 62.91 219 ARG A CA 1
ATOM 1786 C C . ARG A 1 219 ? -9.207 20.032 26.998 1.00 62.91 219 ARG A C 1
ATOM 1788 O O . ARG A 1 219 ? -8.902 20.214 28.165 1.00 62.91 219 ARG A O 1
ATOM 1795 N N . ILE A 1 220 ? -9.975 18.995 26.648 1.00 62.44 220 ILE A N 1
ATOM 1796 C CA . ILE A 1 220 ? -10.590 18.017 27.582 1.00 62.44 220 ILE A CA 1
ATOM 1797 C C . ILE A 1 220 ? -9.524 17.220 28.377 1.00 62.44 220 ILE A C 1
ATOM 1799 O O . ILE A 1 220 ? -9.839 16.456 29.287 1.00 62.44 220 ILE A O 1
ATOM 1803 N N . CYS A 1 221 ? -8.242 17.360 28.031 1.00 57.28 221 CYS A N 1
ATOM 1804 C CA . CYS A 1 221 ? -7.131 16.810 28.803 1.00 57.28 221 CYS A CA 1
ATOM 1805 C C . CYS A 1 221 ? -6.864 17.556 30.123 1.00 57.28 221 CYS A C 1
ATOM 1807 O O . CYS A 1 221 ? -6.244 16.958 30.996 1.00 57.28 221 CYS A O 1
ATOM 1809 N N . GLU A 1 222 ? -7.280 18.823 30.258 1.00 54.62 222 GLU A N 1
ATOM 1810 C CA . GLU A 1 222 ? -6.953 19.675 31.418 1.00 54.62 222 GLU A CA 1
ATOM 1811 C C . GLU A 1 222 ? -7.908 19.470 32.615 1.00 54.62 222 GLU A C 1
ATOM 1813 O O . GLU A 1 222 ? -7.562 19.813 33.736 1.00 54.62 222 GLU A O 1
ATOM 1818 N N . GLU A 1 223 ? -9.061 18.816 32.436 1.00 54.22 223 GLU A N 1
ATOM 1819 C CA . GLU A 1 223 ? -10.064 18.612 33.504 1.00 54.22 223 GLU A CA 1
ATOM 1820 C C . GLU A 1 223 ? -9.794 17.393 34.415 1.00 54.22 223 GLU A C 1
ATOM 1822 O O . GLU A 1 223 ? -10.702 16.895 35.075 1.00 54.22 223 GLU A O 1
ATOM 1827 N N . ALA A 1 224 ? -8.568 16.860 34.447 1.00 52.00 224 ALA A N 1
ATOM 1828 C CA . ALA A 1 224 ? -8.217 15.703 35.287 1.00 52.00 224 ALA A CA 1
ATOM 1829 C C . ALA A 1 224 ? -7.463 16.066 36.584 1.00 52.00 224 ALA A C 1
ATOM 1831 O O . ALA A 1 224 ? -7.053 15.164 37.310 1.00 52.00 224 ALA A O 1
ATOM 1832 N N . TYR A 1 225 ? -7.276 17.357 36.872 1.00 43.31 225 TYR A N 1
ATOM 1833 C CA . TYR A 1 225 ? -6.638 17.845 38.099 1.00 43.31 225 TYR A CA 1
ATOM 1834 C C . TYR A 1 225 ? -7.278 19.175 38.531 1.00 43.31 225 TYR A C 1
ATOM 1836 O O . TYR A 1 225 ? -6.705 20.239 38.331 1.00 43.31 225 TYR A O 1
ATOM 1844 N N . ASN A 1 226 ? -8.496 19.108 39.068 1.00 38.91 226 ASN A N 1
ATOM 1845 C CA . ASN A 1 226 ? -9.060 20.085 40.005 1.00 38.91 226 ASN A CA 1
ATOM 1846 C C . ASN A 1 226 ? -10.007 19.347 40.948 1.00 38.91 226 ASN A C 1
ATOM 1848 O O . ASN A 1 226 ? -10.828 18.555 40.430 1.00 38.91 226 ASN A O 1
#

Sequence (226 aa):
MCVNHARDETQPDSKIVSHLTQEKIRHKPYTCDICLKAFSQNGLLTNHKRIHTGERPYQCDICGKTFPQRNKLTSHKAIHSGEKHDCDICSKSFSRKEYLALHKRVHTGEKPYHCDICDKSFSRKEHLTLHLRIHTGEKPYHCDICDKSFARKELLISHKRIHTGEKPYRCDVCGKTFSRKDQLIRHIRIHTGEKPYHCDICGKAFSHKSNLTLHQRTRICEEAYN

Mean predicted aligned error: 13.13 Å

Solvent-accessible surface area (backbone atoms only — not comparable to full-atom values): 14107 Å² total; per-residue (Å²): 132,86,80,88,83,78,86,84,90,79,82,78,80,93,81,86,86,88,84,79,77,86,74,78,75,77,67,43,87,34,60,36,89,90,75,65,52,64,21,72,42,61,70,58,40,58,56,50,50,28,72,78,72,64,51,40,86,33,64,37,90,87,77,65,54,61,21,66,42,64,70,58,40,56,59,49,49,28,70,76,71,65,54,53,38,68,46,94,89,46,99,54,69,24,69,42,65,70,57,38,60,58,51,50,30,72,77,72,62,50,41,89,31,69,44,95,88,47,99,55,58,23,74,41,64,68,57,38,60,58,50,50,28,71,78,71,63,50,40,89,31,67,47,92,89,48,98,56,58,23,75,41,65,67,57,39,59,56,51,51,28,71,79,71,64,49,43,86,35,63,38,87,90,77,64,54,63,24,66,41,64,68,58,40,58,60,52,49,30,71,78,71,65,51,42,88,36,64,37,91,82,59,62,54,63,24,74,42,65,69,57,43,54,48,43,70,70,66,59,70,51,65,79,78,76,128

Radius of gyration: 30.85 Å; Cα contacts (8 Å, |Δi|>4): 240; chains: 1; bounding box: 90×80×86 Å

pLDDT: mean 84.6, std 18.99, range [28.34, 97.62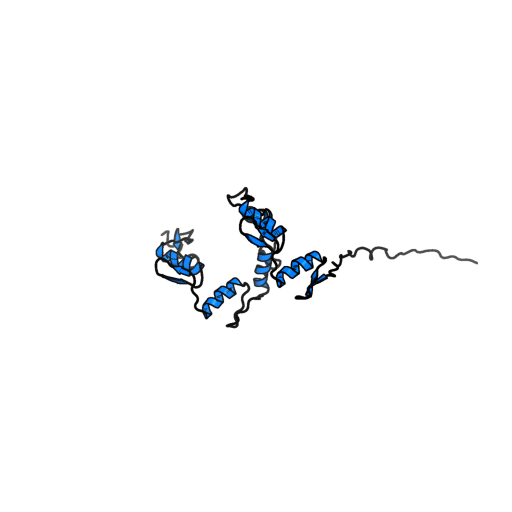]